Protein 1UEF (pdb70)

Sequence (224 aa):
MGSQFWVTSQKTEASERCGLQGSYILRVEAEKLTLLTLGAQSQILEPLLFWPYTLLRRYGRDKVMFSFEAGRRCPSGPGTFTFQTSQGNDIFQAVEAAIQQQKAQGSQFWVTSQKTEASERCGLQGSYILRVEAEKLTLLTLGAQSQILEPLLFWPYTLLRRYGRDKVMFSFEAGRRCPSGPGTFTFQTSQGNDIFQAVEAAIQQQKATWIENKLGMTWIENKL

Secondary structure (DSSP, 8-state):
---EEEEEEE--HHHHHTT--SEEEEEE-SSEEEEEEEETTTTEEEEEEEEEGGGEEEEEE-SSEEEEEE-TTSTT-SEEEEEE-TTHHHHHHHHHHHHHHHHT-/-EEEEEEEE--HHHHHTT--SEEEEEE-SSEEEEEEE-TTT-SEEEEEEEEGGGEEEEEEETTEEEEEE-TTSTT-SEEEEEE-S-HHHHHHHHHHHHHT---/-EEE-----/-EEE---

GO terms:
  GO:0043409 negative regulation of MAPK cascade (P, TAS)
  GO:0005515 protein binding (F, IPI)
  GO:0035556 intracellular signal transduction (P, IPI)
  GO:0038145 macrophage colony-stimulating factor signaling pathway (P, IPI)
  GO:0007169 cell surface receptor protein tyrosine kinase signaling pathway (P, IPI)
  GO:0007265 Ras protein signal transduction (P, IPI)

B-factor: mean 24.75, std 9.7, range [3.24, 71.04]

Foldseek 3Di:
DADKDWWFWDDDPLCVQLVGHTIWIWGADLFWIWTKAADDDVSHIDTRFIQGPVQWPDWDDDQFWIKTFGHQVTPSGTGMIIITDRVNVVVVCSNVVSVVVVVVD/DDKDKWAWDDDVLCVVLVDGGIWIWDQDLFWIWTWDADPPPRDTDTRFIAGPVQWPAWDDDQFWTKTFGDAVGPSGTTMTIIGDRCNVVSVVSNVVSVVVVPD/DDDDDPPVD/DDDDDPD

Solvent-accessible surface area: 11520 Å² total

InterPro domains:
  IPR001849 Pleckstrin homology domain [PF00169] (5-117)
  IPR001849 Pleckstrin homology domain [SM00233] (4-121)
  IPR002404 IRS-type PTB domain [PF02174] (160-252)
  IPR002404 IRS-type PTB domain [PS51064] (151-259)
  IPR002404 IRS-type PTB domain [SM00310] (152-254)
  IPR011993 PH-like domain superfamily [G3DSA:2.30.29.30] (4-119)
  IPR011993 PH-like domain superfamily [G3DSA:2.30.29.30] (149-257)
  IPR037751 Dok1/2/3, PTB domain [cd01203] (151-253)
  IPR050996 Docking Protein Family (DOK) [PTHR21258] (7-456)

Nearest PDB structures (foldseek):
  1uef-assembly3_B  TM=9.756E-01  e=6.299E-17  Mus musculus
  2v76-assembly4_D  TM=9.890E-01  e=8.169E-16  Homo sapiens
  2v76-assembly1_A  TM=1.003E+00  e=7.638E-15  Homo sapiens
  2dlw-assembly1_A  TM=8.880E-01  e=1.624E-09  Homo sapiens
  1j0w-assembly1_A  TM=8.629E-01  e=2.320E-07  Homo sapiens

Structure (mmCIF, N/CA/C/O backbone):
data_1UEF
#
_entry.id   1UEF
#
_cell.length_a   45.482
_cell.length_b   55.720
_cell.length_c   99.126
_cell.angle_alpha   90.00
_cell.angle_beta   90.00
_cell.angle_gamma   90.00
#
_symmetry.space_group_name_H-M   'P 21 21 21'
#
loop_
_entity.id
_entity.type
_entity.pdbx_description
1 polymer 'Docking protein 1'
2 polymer '13-mer peptide from Proto-oncogene tyrosine-protein kinase receptor ret'
3 water water
#
loop_
_atom_site.group_PDB
_atom_site.id
_atom_site.type_symbol
_atom_site.label_atom_id
_atom_site.label_alt_id
_atom_site.label_comp_id
_atom_site.label_asym_id
_atom_site.label_entity_id
_atom_site.label_seq_id
_atom_site.pdbx_PDB_ins_code
_atom_site.Cartn_x
_atom_site.Cartn_y
_atom_site.Cartn_z
_atom_site.occupancy
_atom_site.B_iso_or_equiv
_atom_site.auth_seq_id
_atom_site.auth_comp_id
_atom_site.auth_asym_id
_atom_site.auth_atom_id
_atom_site.pdbx_PDB_model_num
ATOM 1 N N . MET A 1 4 ? 16.689 11.331 17.367 1.00 51.45 4 MET A N 1
ATOM 2 C CA . MET A 1 4 ? 15.915 10.097 17.728 1.00 51.12 4 MET A CA 1
ATOM 3 C C . MET A 1 4 ? 16.735 8.860 17.343 1.00 50.68 4 MET A C 1
ATOM 4 O O . MET A 1 4 ? 17.528 8.323 18.144 1.00 51.75 4 MET A O 1
ATOM 9 N N . GLY A 1 5 ? 16.517 8.410 16.109 1.00 48.52 5 GLY A N 1
ATOM 10 C CA . GLY A 1 5 ? 17.226 7.253 15.596 1.00 46.29 5 GLY A CA 1
ATOM 11 C C . GLY A 1 5 ? 18.262 7.641 14.546 1.00 44.27 5 GLY A C 1
ATOM 12 O O . GLY A 1 5 ? 18.441 8.840 14.250 1.00 45.27 5 GLY A O 1
ATOM 13 N N . SER A 1 6 ? 18.935 6.633 13.991 1.00 39.89 6 SER A N 1
ATOM 14 C CA . SER A 1 6 ? 19.976 6.821 12.982 1.00 36.24 6 SER A CA 1
ATOM 15 C C . SER A 1 6 ? 19.551 7.747 11.834 1.00 32.98 6 SER A C 1
ATOM 16 O O . SER A 1 6 ? 18.403 7.748 11.393 1.00 34.65 6 SER A O 1
ATOM 19 N N . GLN A 1 7 ? 20.496 8.516 11.334 1.00 28.23 7 GLN A N 1
ATOM 20 C CA . GLN A 1 7 ? 20.223 9.448 10.261 1.00 25.90 7 GLN A CA 1
ATOM 21 C C . GLN A 1 7 ? 21.157 9.255 9.070 1.00 24.50 7 GLN A C 1
ATOM 22 O O . GLN A 1 7 ? 22.343 8.952 9.241 1.00 25.15 7 GLN A O 1
ATOM 28 N N . PHE A 1 8 ? 20.635 9.457 7.871 1.00 20.82 8 PHE A N 1
ATOM 29 C CA . PHE A 1 8 ? 21.446 9.294 6.683 1.00 18.63 8 PHE A CA 1
ATOM 30 C C . PHE A 1 8 ? 21.237 10.373 5.611 1.00 18.61 8 PHE A C 1
ATOM 31 O O . PHE A 1 8 ? 20.121 10.845 5.410 1.00 17.88 8 PHE A O 1
ATOM 39 N N . TRP A 1 9 ? 22.319 10.756 4.924 1.00 17.92 9 TRP A N 1
ATOM 40 C CA . TRP A 1 9 ? 22.244 11.756 3.867 1.00 16.35 9 TRP A CA 1
ATOM 41 C C . TRP A 1 9 ? 22.081 10.989 2.574 1.00 16.33 9 TRP A C 1
ATOM 42 O O . TRP A 1 9 ? 23.030 10.342 2.107 1.00 15.69 9 TRP A O 1
ATOM 53 N N . VAL A 1 10 ? 20.873 11.063 2.006 1.00 15.77 10 VAL A N 1
ATOM 54 C CA . VAL A 1 10 ? 20.523 10.316 0.800 1.00 14.99 10 VAL A CA 1
ATOM 55 C C . VAL A 1 10 ? 20.009 11.215 -0.298 1.00 16.18 10 VAL A C 1
ATOM 56 O O . VAL A 1 10 ? 19.628 12.330 -0.037 1.00 17.25 10 VAL A O 1
ATOM 60 N N . THR A 1 11 ? 19.976 10.716 -1.530 1.00 17.21 11 THR A N 1
ATOM 61 C CA . THR A 1 11 ? 19.514 11.496 -2.655 1.00 15.79 11 THR A CA 1
ATOM 62 C C . THR A 1 11 ? 18.338 10.788 -3.284 1.00 16.23 11 THR A C 1
ATOM 63 O O . THR A 1 11 ? 18.379 9.568 -3.451 1.00 15.19 11 THR A O 1
ATOM 67 N N . SER A 1 12 ? 17.301 11.544 -3.663 1.00 15.57 12 SER A N 1
ATOM 68 C CA . SER A 1 12 ? 16.118 10.936 -4.275 1.00 15.87 12 SER A CA 1
ATOM 69 C C . SER A 1 12 ? 16.317 10.502 -5.726 1.00 16.17 12 SER A C 1
ATOM 70 O O . SER A 1 12 ? 16.838 11.250 -6.549 1.00 17.27 12 SER A O 1
ATOM 73 N N . GLN A 1 13 ? 15.875 9.298 -6.034 1.00 15.42 13 GLN A N 1
ATOM 74 C CA . GLN A 1 13 ? 16.008 8.758 -7.359 1.00 16.44 13 GLN A CA 1
ATOM 75 C C . GLN A 1 13 ? 14.575 8.569 -7.836 1.00 18.39 13 GLN A C 1
ATOM 76 O O . GLN A 1 13 ? 13.793 7.840 -7.240 1.00 19.70 13 GLN A O 1
ATOM 82 N N . LYS A 1 14 ? 14.239 9.244 -8.924 1.00 18.98 14 LYS A N 1
ATOM 83 C CA . LYS A 1 14 ? 12.890 9.269 -9.442 1.00 18.63 14 LYS A CA 1
ATOM 84 C C . LYS A 1 14 ? 12.064 8.007 -9.631 1.00 18.14 14 LYS A C 1
ATOM 85 O O . LYS A 1 14 ? 12.488 7.047 -10.259 1.00 19.22 14 LYS A O 1
ATOM 91 N N . THR A 1 15 ? 10.867 8.044 -9.060 1.00 17.61 15 THR A N 1
ATOM 92 C CA . THR A 1 15 ? 9.868 6.994 -9.168 1.00 17.93 15 THR A CA 1
ATOM 93 C C . THR A 1 15 ? 8.564 7.767 -9.256 1.00 19.06 15 THR A C 1
ATOM 94 O O . THR A 1 15 ? 8.562 8.995 -9.112 1.00 20.55 15 THR A O 1
ATOM 98 N N . GLU A 1 16 ? 7.454 7.071 -9.475 1.00 18.52 16 GLU A N 1
ATOM 99 C CA . GLU A 1 16 ? 6.179 7.749 -9.569 1.00 17.56 16 GLU A CA 1
ATOM 100 C C . GLU A 1 16 ? 5.798 8.377 -8.226 1.00 17.96 16 GLU A C 1
ATOM 101 O O . GLU A 1 16 ? 5.308 9.498 -8.161 1.00 17.38 16 GLU A O 1
ATOM 107 N N . ALA A 1 17 ? 6.055 7.642 -7.153 1.00 17.51 17 ALA A N 1
ATOM 108 C CA . ALA A 1 17 ? 5.722 8.094 -5.825 1.00 16.84 17 ALA A CA 1
ATOM 109 C C . ALA A 1 17 ? 6.474 9.341 -5.451 1.00 17.00 17 ALA A C 1
ATOM 110 O O . ALA A 1 17 ? 5.866 10.280 -4.928 1.00 17.11 17 ALA A O 1
ATOM 112 N N . SER A 1 18 ? 7.782 9.370 -5.700 1.00 15.48 18 SER A N 1
ATOM 113 C CA . SER A 1 18 ? 8.549 10.569 -5.347 1.00 16.53 18 SER A CA 1
ATOM 114 C C . SER A 1 18 ? 8.169 11.787 -6.238 1.00 16.71 18 SER A C 1
ATOM 115 O O . SER A 1 18 ? 8.218 12.958 -5.796 1.00 14.62 18 SER A O 1
ATOM 118 N N . GLU A 1 19 ? 7.774 11.538 -7.481 1.00 17.25 19 GLU A N 1
ATOM 119 C CA . GLU A 1 19 ? 7.373 12.670 -8.286 1.00 21.03 19 GLU A CA 1
ATOM 120 C C . GLU A 1 19 ? 6.075 13.283 -7.711 1.00 21.19 19 GLU A C 1
ATOM 121 O O . GLU A 1 19 ? 5.959 14.502 -7.559 1.00 19.72 19 GLU A O 1
ATOM 127 N N . ARG A 1 20 ? 5.118 12.421 -7.373 1.00 19.27 20 ARG A N 1
ATOM 128 C CA . ARG A 1 20 ? 3.863 12.857 -6.800 1.00 17.90 20 ARG A CA 1
ATOM 129 C C . ARG A 1 20 ? 4.099 13.760 -5.560 1.00 19.31 20 ARG A C 1
ATOM 130 O O . ARG A 1 20 ? 3.440 14.797 -5.387 1.00 21.19 20 ARG A O 1
ATOM 138 N N . CYS A 1 21 ? 5.053 13.365 -4.715 1.00 18.08 21 CYS A N 1
ATOM 139 C CA . CYS A 1 21 ? 5.392 14.096 -3.503 1.00 16.79 21 CYS A CA 1
ATOM 140 C C . CYS A 1 21 ? 6.426 15.198 -3.734 1.00 18.08 21 CYS A C 1
ATOM 141 O O . CYS A 1 21 ? 6.884 15.830 -2.792 1.00 15.17 21 CYS A O 1
ATOM 144 N N . GLY A 1 22 ? 6.800 15.418 -4.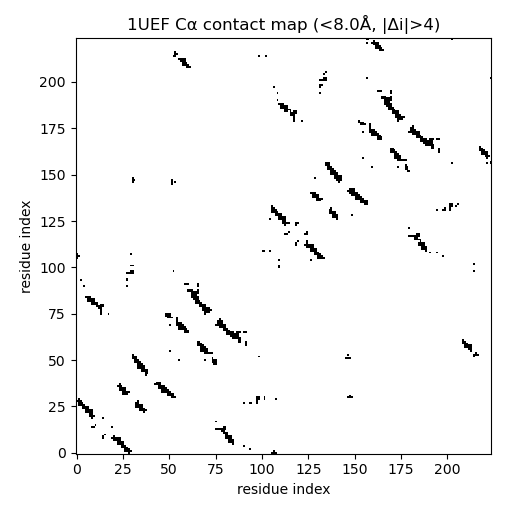993 1.00 19.60 22 GLY A N 1
ATOM 145 C CA . GLY A 1 22 ? 7.762 16.463 -5.297 1.00 20.80 22 GLY A CA 1
ATOM 146 C C . GLY A 1 22 ? 9.201 16.326 -4.802 1.00 22.46 22 GLY A C 1
ATOM 147 O O . GLY A 1 22 ? 9.884 17.352 -4.664 1.00 23.26 22 GLY A O 1
ATOM 148 N N . LEU A 1 23 ? 9.691 15.106 -4.576 1.00 21.49 23 LEU A N 1
ATOM 149 C CA . LEU A 1 23 ? 11.066 14.951 -4.106 1.00 23.39 23 LEU A CA 1
ATOM 150 C C . LEU A 1 23 ? 12.086 15.281 -5.195 1.00 24.48 23 LEU A C 1
ATOM 151 O O . LEU A 1 23 ? 11.936 14.857 -6.343 1.00 24.84 23 LEU A O 1
ATOM 156 N N . GLN A 1 24 ? 13.130 16.025 -4.854 1.00 25.30 24 GLN A N 1
ATOM 157 C CA . GLN A 1 24 ? 14.088 16.377 -5.891 1.00 28.04 24 GLN A CA 1
ATOM 158 C C . GLN A 1 24 ? 15.547 15.924 -5.652 1.00 27.43 24 GLN A C 1
ATOM 159 O O . GLN A 1 24 ? 16.029 14.978 -6.303 1.00 30.10 24 GLN A O 1
ATOM 165 N N . GLY A 1 25 ? 16.264 16.547 -4.732 1.00 24.02 25 GLY A N 1
ATOM 166 C CA . GLY A 1 25 ? 17.643 16.136 -4.545 1.00 21.91 25 GLY A CA 1
ATOM 167 C C . GLY A 1 25 ? 17.992 15.295 -3.335 1.00 22.84 25 GLY A C 1
ATOM 168 O O . GLY A 1 25 ? 17.511 14.176 -3.170 1.00 24.95 25 GLY A O 1
ATOM 169 N N . SER A 1 26 ? 18.842 15.844 -2.476 1.00 22.05 26 SER A N 1
ATOM 170 C CA . SER A 1 26 ? 19.302 15.158 -1.285 1.00 20.16 26 SER A CA 1
ATOM 171 C C . SER A 1 26 ? 18.450 15.511 -0.086 1.00 19.49 26 SER A C 1
ATOM 172 O O . SER A 1 26 ? 17.931 16.603 -0.013 1.00 19.71 26 SER A O 1
ATOM 175 N N . TYR A 1 27 ? 18.360 14.576 0.863 1.00 18.79 27 TYR A N 1
ATOM 176 C CA . TYR A 1 27 ? 17.526 14.694 2.053 1.00 17.38 27 TYR A CA 1
ATOM 177 C C . TYR A 1 27 ? 18.129 13.914 3.197 1.00 17.35 27 TYR A C 1
ATOM 178 O O . TYR A 1 27 ? 19.067 13.151 3.030 1.00 18.07 27 TYR A O 1
ATOM 187 N N . ILE A 1 28 ? 17.542 14.079 4.365 1.00 16.37 28 ILE A N 1
ATOM 188 C CA . ILE A 1 28 ? 17.971 13.289 5.484 1.00 17.34 28 ILE A CA 1
ATOM 189 C C . ILE A 1 28 ? 16.890 12.213 5.586 1.00 17.29 28 ILE A C 1
ATOM 190 O O . ILE A 1 28 ? 15.702 12.523 5.433 1.00 20.11 28 ILE A O 1
ATOM 195 N N . LEU A 1 29 ? 17.285 10.957 5.767 1.00 14.71 29 LEU A N 1
ATOM 196 C CA . LEU A 1 29 ? 16.308 9.886 5.961 1.00 13.88 29 LEU A CA 1
ATOM 197 C C . LEU A 1 29 ? 16.602 9.348 7.364 1.00 13.90 29 LEU A C 1
ATOM 198 O O . LEU A 1 29 ? 17.691 8.855 7.626 1.00 13.29 29 LEU A O 1
ATOM 203 N N . ARG A 1 30 ? 15.684 9.454 8.300 1.00 15.72 30 ARG A N 1
ATOM 204 C CA . ARG A 1 30 ? 16.080 8.893 9.584 1.00 19.97 30 ARG A CA 1
ATOM 205 C C . ARG A 1 30 ? 15.184 7.753 10.035 1.00 20.76 30 ARG A C 1
ATOM 206 O O . ARG A 1 30 ? 13.963 7.799 9.822 1.00 22.95 30 ARG A O 1
ATOM 214 N N . VAL A 1 31 ? 15.791 6.721 10.629 1.00 19.74 31 VAL A N 1
ATOM 215 C CA . VAL A 1 31 ? 15.011 5.579 11.093 1.00 18.80 31 VAL A CA 1
ATOM 216 C C . VAL A 1 31 ? 14.787 5.783 12.568 1.00 17.92 31 VAL A C 1
ATOM 217 O O . VAL A 1 31 ? 15.725 6.029 13.291 1.00 18.87 31 VAL A O 1
ATOM 221 N N . GLU A 1 32 ? 13.516 5.733 12.977 1.00 18.01 32 GLU A N 1
ATOM 222 C CA . GLU A 1 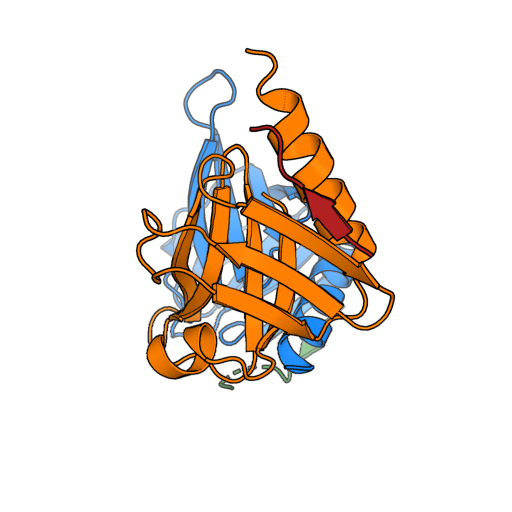32 ? 13.056 5.941 14.355 1.00 14.69 32 GLU A CA 1
ATOM 223 C C . GLU A 1 32 ? 12.389 4.691 14.903 1.00 15.51 32 GLU A C 1
ATOM 224 O O . GLU A 1 32 ? 12.369 3.637 14.262 1.00 14.40 32 GLU A O 1
ATOM 230 N N . ALA A 1 33 ? 11.821 4.812 16.093 1.00 16.66 33 ALA A N 1
ATOM 231 C CA . ALA A 1 33 ? 11.196 3.652 16.722 1.00 18.92 33 ALA A CA 1
ATOM 232 C C . ALA A 1 33 ? 9.995 3.091 15.973 1.00 18.67 33 ALA A C 1
ATOM 233 O O . ALA A 1 33 ? 9.875 1.867 15.879 1.00 21.26 33 ALA A O 1
ATOM 235 N N . GLU A 1 34 ? 9.119 3.946 15.451 1.00 18.52 34 GLU A N 1
ATOM 236 C CA . GLU A 1 34 ? 7.933 3.458 14.711 1.00 18.27 34 GLU A CA 1
ATOM 237 C C . GLU A 1 34 ? 7.802 3.916 13.270 1.00 17.70 34 GLU A C 1
ATOM 238 O O . GLU A 1 34 ? 6.796 3.613 12.644 1.00 17.86 34 GLU A O 1
ATOM 244 N N . LYS A 1 35 ? 8.788 4.619 12.723 1.00 15.85 35 LYS A N 1
ATOM 245 C CA . LYS A 1 35 ? 8.616 5.085 11.352 1.00 15.57 35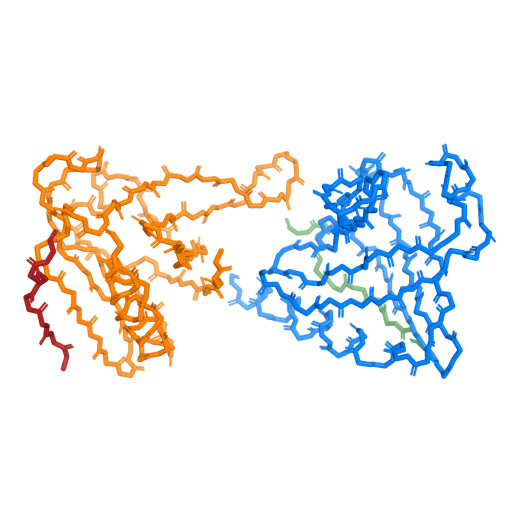 LYS A CA 1
ATOM 246 C C . LYS A 1 35 ? 9.897 5.508 10.687 1.00 15.05 35 LYS A C 1
ATOM 247 O O . LYS A 1 35 ? 10.937 5.518 11.317 1.00 15.79 35 LYS A O 1
ATOM 253 N N . LEU A 1 36 ? 9.808 5.843 9.401 1.00 15.18 36 LEU A N 1
ATOM 254 C CA . LEU A 1 36 ? 10.937 6.398 8.660 1.00 14.39 36 LEU A CA 1
ATOM 255 C C . LEU A 1 36 ? 10.473 7.824 8.458 1.00 14.20 36 LEU A C 1
ATOM 256 O O . LEU A 1 36 ? 9.281 8.052 8.245 1.00 15.04 36 LEU A O 1
ATOM 261 N N . THR 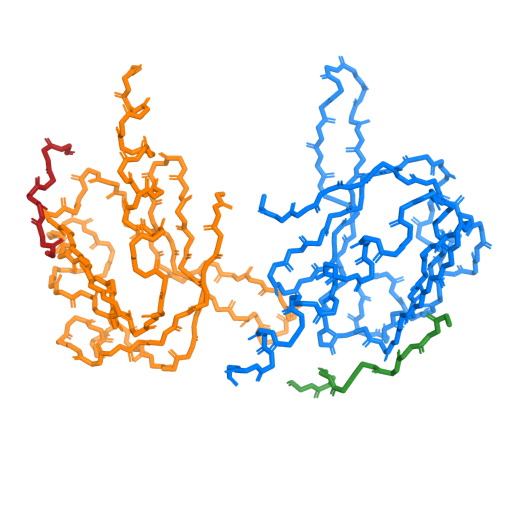A 1 37 ? 11.382 8.786 8.550 1.00 14.02 37 THR A N 1
ATOM 262 C CA . THR A 1 37 ? 11.008 10.180 8.332 1.00 15.63 37 THR A CA 1
ATOM 263 C C . THR A 1 37 ? 11.953 10.846 7.312 1.00 17.04 37 THR A C 1
ATOM 264 O O . THR A 1 37 ? 13.170 10.610 7.319 1.00 18.29 37 THR A O 1
ATOM 268 N N . LEU A 1 38 ? 11.401 11.664 6.428 1.00 17.08 38 LEU A N 1
ATOM 269 C CA . LEU A 1 38 ? 12.234 12.350 5.438 1.00 17.96 38 LEU A CA 1
ATOM 270 C C . LEU A 1 38 ? 12.341 13.801 5.879 1.00 19.42 38 LEU A C 1
ATOM 271 O O . LEU A 1 38 ? 11.326 14.463 6.100 1.00 20.56 38 LEU A O 1
ATOM 276 N N . LEU A 1 39 ? 13.566 14.292 6.024 1.00 18.31 39 LEU A N 1
ATOM 277 C CA . LEU A 1 39 ? 13.757 15.666 6.445 1.00 17.73 39 LEU A CA 1
ATOM 278 C C . LEU A 1 39 ? 14.596 16.387 5.423 1.00 17.74 39 LEU A C 1
ATOM 279 O O . LEU A 1 39 ? 15.421 15.785 4.732 1.00 17.81 39 LEU A O 1
ATOM 284 N N . THR A 1 40 ? 14.365 17.681 5.336 1.00 18.17 40 THR A N 1
ATOM 285 C CA . THR A 1 40 ? 15.101 18.516 4.438 1.00 20.88 40 THR A CA 1
ATOM 286 C C . THR A 1 40 ? 15.715 19.662 5.255 1.00 23.33 40 THR A C 1
ATOM 287 O O . THR A 1 40 ? 15.430 19.837 6.454 1.00 23.14 40 THR A O 1
ATOM 291 N N . LEU A 1 41 ? 16.584 20.424 4.609 1.00 26.33 41 LEU A N 1
ATOM 292 C CA . LEU A 1 41 ? 17.277 21.522 5.253 1.00 28.94 41 LEU A CA 1
ATOM 293 C C . LEU A 1 41 ? 16.870 22.897 4.724 1.00 33.23 41 LEU A C 1
ATOM 294 O O . LEU A 1 41 ? 17.056 23.218 3.527 1.00 33.31 41 LEU A O 1
ATOM 299 N N . GLY A 1 42 ? 16.324 23.703 5.638 1.00 37.71 42 GLY A N 1
ATOM 300 C CA . GLY A 1 42 ? 15.875 25.057 5.338 1.00 41.60 42 GLY A CA 1
ATOM 301 C C . GLY A 1 42 ? 17.042 25.906 4.898 1.00 45.90 42 GLY A C 1
ATOM 302 O O . GLY A 1 42 ? 18.198 25.570 5.211 1.00 45.65 42 GLY A O 1
ATOM 303 N N . ALA A 1 43 ? 16.741 26.990 4.170 1.00 49.70 43 ALA A N 1
ATOM 304 C CA . ALA A 1 43 ? 17.766 27.901 3.657 1.00 52.82 43 ALA A CA 1
ATOM 305 C C . ALA A 1 43 ? 19.134 27.446 4.142 1.00 55.13 43 ALA A C 1
ATOM 306 O O . ALA A 1 43 ? 19.618 26.355 3.781 1.00 56.82 43 ALA A O 1
ATOM 308 N N . GLN A 1 44 ? 19.743 28.236 5.009 1.00 56.69 44 GLN A N 1
ATOM 309 C CA . GLN A 1 44 ? 21.040 27.842 5.465 1.00 57.85 44 GLN A CA 1
ATOM 310 C C . GLN A 1 44 ? 21.549 28.344 6.821 1.00 57.61 44 GLN A C 1
ATOM 311 O O . GLN A 1 44 ? 21.811 29.524 7.081 1.00 58.15 44 GLN A O 1
ATOM 317 N N . SER A 1 45 ? 21.621 27.350 7.682 1.00 56.60 45 SER A N 1
ATOM 318 C CA . SER A 1 45 ? 22.119 27.361 9.045 1.00 55.80 45 SER A CA 1
ATOM 319 C C . SER A 1 45 ? 22.198 25.855 8.978 1.00 55.82 45 SER A C 1
ATOM 320 O O . SER A 1 45 ? 22.665 25.166 9.919 1.00 57.60 45 SER A O 1
ATOM 323 N N . GLN A 1 46 ? 21.720 25.378 7.815 1.00 52.95 46 GLN A N 1
ATOM 324 C CA . GLN A 1 46 ? 21.631 23.979 7.494 1.00 49.97 46 GLN A CA 1
ATOM 325 C C . GLN A 1 46 ? 20.676 23.493 8.598 1.00 49.40 46 GLN A C 1
ATOM 326 O O . GLN A 1 46 ? 20.940 22.533 9.344 1.00 49.72 46 GLN A O 1
ATOM 332 N N . ILE A 1 47 ? 19.563 24.239 8.668 1.00 48.48 47 ILE A N 1
ATOM 333 C CA . ILE A 1 47 ? 18.416 24.093 9.594 1.00 46.72 47 ILE A CA 1
ATOM 334 C C . ILE A 1 47 ? 17.410 23.055 9.066 1.00 45.96 47 ILE A C 1
ATOM 335 O O . ILE A 1 47 ? 17.159 23.025 7.871 1.00 44.20 47 ILE A O 1
ATOM 340 N N . LEU A 1 48 ? 16.808 22.245 9.942 1.00 45.70 48 LEU A N 1
ATOM 341 C CA . LEU A 1 48 ? 15.874 21.205 9.480 1.00 46.77 48 LEU A CA 1
ATOM 342 C C . LEU A 1 48 ? 14.432 21.134 10.049 1.00 45.45 48 LEU A C 1
ATOM 343 O O . LEU A 1 48 ? 14.156 21.774 11.064 1.00 46.17 48 LEU A O 1
ATOM 348 N N . GLU A 1 49 ? 13.557 20.351 9.368 1.00 43.23 49 GLU A N 1
ATOM 349 C CA . GLU A 1 49 ? 12.135 20.033 9.719 1.00 41.27 49 GLU A CA 1
ATOM 350 C C . GLU A 1 49 ? 11.621 18.832 8.874 1.00 39.95 49 GLU A C 1
ATOM 351 O O . GLU A 1 49 ? 12.145 18.565 7.772 1.00 39.00 49 GLU A O 1
ATOM 357 N N . PRO A 1 50 ? 10.582 18.104 9.377 1.00 37.82 50 PRO A N 1
ATOM 358 C CA . PRO A 1 50 ? 9.939 16.928 8.768 1.00 35.72 50 PRO A CA 1
ATOM 359 C C . PRO A 1 50 ? 9.055 17.138 7.530 1.00 34.31 50 PRO A C 1
ATOM 360 O O . PRO A 1 50 ? 8.148 17.968 7.512 1.00 34.37 50 PRO A O 1
ATOM 364 N N . LEU A 1 51 ? 9.324 16.334 6.510 1.00 30.97 51 LEU A N 1
ATOM 365 C CA . LEU A 1 51 ? 8.609 16.391 5.258 1.00 28.35 51 LEU A CA 1
ATOM 366 C C . LEU A 1 51 ? 7.579 15.260 5.094 1.00 27.19 51 LEU A C 1
ATOM 367 O O . LEU A 1 51 ? 6.413 15.526 4.792 1.00 26.56 51 LEU A O 1
ATOM 372 N N . LEU A 1 52 ? 8.017 14.013 5.312 1.00 24.23 52 LEU A N 1
ATOM 373 C CA . LEU A 1 52 ? 7.178 12.833 5.129 1.00 22.43 52 LEU A CA 1
ATOM 374 C C . LEU A 1 52 ? 7.405 11.798 6.217 1.00 23.49 52 LEU A C 1
ATOM 375 O O . LEU A 1 52 ? 8.520 11.668 6.728 1.00 25.62 52 LEU A O 1
ATOM 380 N N . PHE A 1 53 ? 6.354 11.042 6.540 1.00 21.71 53 PHE A N 1
ATOM 381 C CA . PHE A 1 53 ? 6.416 10.007 7.568 1.00 20.27 53 PHE A CA 1
ATOM 382 C C . PHE A 1 53 ? 5.988 8.687 6.990 1.00 19.14 53 PHE A C 1
ATOM 383 O O . PHE A 1 53 ? 4.926 8.576 6.379 1.00 20.07 53 PHE A O 1
ATOM 391 N N . TRP A 1 54 ? 6.786 7.671 7.204 1.00 16.55 54 TRP A N 1
ATOM 392 C CA . TRP A 1 54 ? 6.367 6.380 6.744 1.00 16.09 54 TRP A CA 1
ATOM 393 C C . TRP A 1 54 ? 6.291 5.466 7.952 1.00 16.45 54 TRP A C 1
ATOM 394 O O . TRP A 1 54 ? 7.275 4.841 8.307 1.00 15.57 54 TRP A O 1
ATOM 405 N N . PRO A 1 55 ? 5.131 5.424 8.633 1.00 16.27 55 PRO A N 1
ATOM 406 C CA . PRO A 1 55 ? 4.977 4.549 9.802 1.00 16.96 55 PRO A CA 1
ATOM 407 C C . PRO A 1 55 ? 5.343 3.127 9.349 1.00 18.16 55 PRO A C 1
ATOM 408 O O . PRO A 1 55 ? 5.006 2.740 8.231 1.00 21.03 55 PRO A O 1
ATOM 412 N N . TYR A 1 56 ? 6.028 2.348 10.191 1.00 18.13 56 TYR A N 1
ATOM 413 C CA . TYR A 1 56 ? 6.425 0.975 9.815 1.00 16.50 56 TYR A CA 1
ATOM 414 C C . TYR A 1 56 ? 5.277 0.028 9.530 1.00 16.66 56 TYR A C 1
ATOM 415 O O . TYR A 1 56 ? 5.408 -0.841 8.666 1.00 18.47 56 TYR A O 1
ATOM 424 N N . THR A 1 57 ? 4.168 0.164 10.253 1.00 15.85 57 THR A N 1
ATOM 425 C CA . THR A 1 57 ? 3.018 -0.699 10.010 1.00 16.22 57 THR A CA 1
ATOM 426 C C . THR A 1 57 ? 2.380 -0.357 8.669 1.00 16.58 57 THR A C 1
ATOM 427 O O . THR A 1 57 ? 1.394 -0.964 8.281 1.00 16.10 57 THR A O 1
ATOM 431 N N . LEU A 1 58 ? 2.946 0.623 7.970 1.00 16.59 58 LEU A N 1
ATOM 432 C CA . LEU A 1 58 ? 2.417 1.035 6.679 1.00 17.56 58 LEU A CA 1
ATOM 433 C C . LEU A 1 58 ? 3.421 0.848 5.536 1.00 17.74 58 LEU A C 1
ATOM 434 O O . LEU A 1 58 ? 3.185 1.314 4.419 1.00 15.81 58 LEU A O 1
ATOM 439 N N . LEU A 1 59 ? 4.540 0.174 5.843 1.00 17.47 59 LEU A N 1
ATOM 440 C CA . LEU A 1 59 ? 5.583 -0.134 4.863 1.00 16.74 59 LEU A CA 1
ATOM 441 C C . LEU A 1 59 ? 5.388 -1.566 4.420 1.00 16.56 59 LEU A C 1
ATOM 442 O O . LEU A 1 59 ? 5.477 -2.492 5.223 1.00 17.44 59 LEU A O 1
ATOM 447 N N . ARG A 1 60 ? 5.130 -1.753 3.139 1.00 15.61 60 ARG A N 1
ATOM 448 C CA . ARG A 1 60 ? 4.946 -3.078 2.603 1.00 16.25 60 ARG A CA 1
ATOM 449 C C . ARG A 1 60 ? 6.212 -3.906 2.629 1.00 16.44 60 ARG A C 1
ATOM 450 O O . ARG A 1 60 ? 6.204 -5.026 3.079 1.00 17.77 60 ARG A O 1
ATOM 458 N N . ARG A 1 61 ? 7.306 -3.344 2.143 1.00 18.11 61 ARG A N 1
ATOM 459 C CA . ARG A 1 61 ? 8.558 -4.082 2.026 1.00 18.17 61 ARG A CA 1
ATOM 460 C C . ARG A 1 61 ? 9.666 -3.087 1.750 1.00 18.92 61 ARG A C 1
ATOM 461 O O . ARG A 1 61 ? 9.396 -1.945 1.377 1.00 17.21 61 ARG A O 1
ATOM 469 N N . TYR A 1 62 ? 10.908 -3.537 1.917 1.00 18.60 62 TYR A N 1
ATOM 470 C CA . TYR A 1 62 ? 12.052 -2.674 1.700 1.00 18.59 62 TYR A CA 1
ATOM 471 C C . TYR A 1 62 ? 13.278 -3.503 1.359 1.00 18.57 62 TYR A C 1
ATOM 472 O O . TYR A 1 62 ? 13.371 -4.648 1.748 1.00 18.73 62 TYR A O 1
ATOM 481 N N . GLY A 1 63 ? 14.202 -2.926 0.602 1.00 18.82 63 GLY A N 1
ATOM 482 C CA . GLY A 1 63 ? 15.408 -3.639 0.222 1.00 18.58 63 GLY A CA 1
ATOM 483 C C . GLY A 1 63 ? 16.569 -2.684 0.042 1.00 19.22 63 GLY A C 1
ATOM 484 O O . GLY A 1 63 ? 16.385 -1.472 0.196 1.00 20.18 63 GLY A O 1
ATOM 485 N N . ARG A 1 64 ? 17.760 -3.206 -0.260 1.00 18.87 64 ARG A N 1
ATOM 486 C CA . ARG A 1 64 ? 18.942 -2.354 -0.471 1.00 18.86 64 ARG A CA 1
ATOM 487 C C . ARG A 1 64 ? 20.093 -3.067 -1.166 1.00 18.93 64 ARG A C 1
ATOM 488 O O . ARG A 1 64 ? 20.058 -4.273 -1.375 1.00 18.98 64 ARG A O 1
ATOM 496 N N . ASP A 1 65 ? 21.102 -2.287 -1.532 1.00 18.44 65 ASP A N 1
ATOM 497 C CA . ASP A 1 65 ? 22.299 -2.790 -2.142 1.00 18.23 65 ASP A CA 1
ATOM 498 C C . ASP A 1 65 ? 23.331 -1.707 -1.955 1.00 18.94 65 ASP A C 1
ATOM 499 O O . ASP A 1 65 ? 23.063 -0.717 -1.269 1.00 19.95 65 ASP A O 1
ATOM 504 N N . LYS A 1 66 ? 24.507 -1.880 -2.554 1.00 19.68 66 LYS A N 1
ATOM 505 C CA . LYS A 1 66 ? 25.585 -0.915 -2.407 1.00 20.92 66 LYS A CA 1
ATOM 506 C C . LYS A 1 66 ? 25.321 0.386 -3.097 1.00 20.99 66 LYS A C 1
ATOM 507 O O . LYS A 1 66 ? 26.090 1.329 -2.970 1.00 22.83 66 LYS A O 1
ATOM 513 N N . VAL A 1 67 ? 24.206 0.465 -3.801 1.00 19.35 67 VAL A N 1
ATOM 514 C CA . VAL A 1 67 ? 23.869 1.674 -4.529 1.00 18.05 67 VAL A CA 1
ATOM 515 C C . VAL A 1 67 ? 22.703 2.465 -3.923 1.00 16.93 67 VAL A C 1
ATOM 516 O O . VAL A 1 67 ? 22.649 3.698 -3.986 1.00 14.27 67 VAL A O 1
ATOM 520 N N . MET A 1 68 ? 21.771 1.744 -3.317 1.00 17.62 68 MET A N 1
ATOM 521 C CA . MET A 1 68 ? 20.604 2.398 -2.745 1.00 18.57 68 MET A CA 1
ATOM 522 C C . MET A 1 68 ? 19.858 1.617 -1.658 1.00 17.22 68 MET A C 1
ATOM 523 O O . MET A 1 68 ? 20.225 0.497 -1.268 1.00 17.70 68 MET A O 1
ATOM 528 N N . PHE A 1 69 ? 18.806 2.264 -1.177 1.00 15.38 69 PHE A N 1
ATOM 529 C CA . PHE A 1 69 ? 17.900 1.718 -0.207 1.00 13.18 69 PHE A CA 1
ATOM 530 C C . PHE A 1 69 ? 16.523 2.060 -0.764 1.00 12.63 69 PHE A C 1
ATOM 531 O O . PHE A 1 69 ? 16.296 3.148 -1.259 1.00 12.59 69 PHE A O 1
ATOM 539 N N . SER A 1 70 ? 15.587 1.142 -0.699 1.00 13.32 70 SER A N 1
ATOM 540 C CA . SER A 1 70 ? 14.271 1.433 -1.250 1.00 14.46 70 SER A CA 1
ATOM 541 C C . SER A 1 70 ? 13.235 0.882 -0.354 1.00 13.85 70 SER A C 1
ATOM 542 O O . SER A 1 70 ? 13.534 0.074 0.501 1.00 16.72 70 SER A O 1
ATOM 545 N N . PHE A 1 71 ? 12.009 1.304 -0.585 1.00 13.06 71 PHE A N 1
ATOM 546 C CA . PHE A 1 71 ? 10.894 0.815 0.164 1.00 13.03 71 PHE A CA 1
ATOM 547 C C . PHE A 1 71 ? 9.601 1.107 -0.581 1.00 14.48 71 PHE A C 1
ATOM 548 O O . PHE A 1 71 ? 9.537 1.944 -1.478 1.00 14.28 71 PHE A O 1
ATOM 556 N N . GLU A 1 72 ? 8.567 0.356 -0.250 1.00 16.55 72 GLU A N 1
ATOM 557 C CA . GLU A 1 72 ? 7.278 0.531 -0.896 1.00 16.18 72 GLU A CA 1
ATOM 558 C C . GLU A 1 72 ? 6.304 0.890 0.216 1.00 14.90 72 GLU A C 1
ATOM 559 O O . GLU A 1 72 ? 6.126 0.133 1.155 1.00 14.80 72 GLU A O 1
ATOM 565 N N . ALA A 1 73 ? 5.723 2.069 0.106 1.00 14.66 73 ALA A N 1
ATOM 566 C CA . ALA A 1 73 ? 4.757 2.565 1.067 1.00 14.78 73 ALA A CA 1
ATOM 567 C C . ALA A 1 73 ? 3.371 1.983 0.779 1.00 15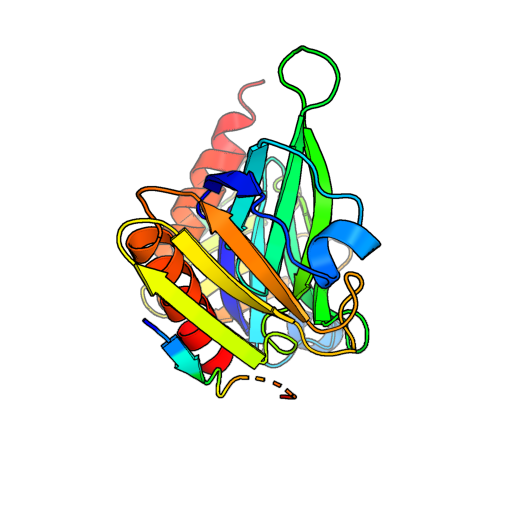.67 73 ALA A C 1
ATOM 568 O O . ALA A 1 73 ? 3.001 1.700 -0.394 1.00 15.38 73 ALA A O 1
ATOM 570 N N . GLY A 1 74 ? 2.618 1.798 1.857 1.00 14.74 74 GLY A N 1
ATOM 571 C CA . GLY A 1 74 ? 1.269 1.305 1.739 1.00 17.34 74 GLY A CA 1
ATOM 572 C C . GLY A 1 74 ? 0.430 2.510 1.362 1.00 20.74 74 GLY A C 1
ATOM 573 O O . GLY A 1 74 ? 0.923 3.646 1.385 1.00 20.71 74 GLY A O 1
ATOM 574 N N . ARG A 1 75 ? -0.838 2.293 1.040 1.00 23.84 75 ARG A N 1
ATOM 575 C CA . ARG A 1 75 ? -1.653 3.408 0.614 1.00 28.94 75 ARG A CA 1
ATOM 576 C C . ARG A 1 75 ? -2.184 4.322 1.718 1.00 30.62 75 ARG A C 1
ATOM 577 O O . ARG A 1 75 ? -2.780 5.366 1.428 1.00 31.81 75 ARG A O 1
ATOM 585 N N . ARG A 1 76 ? -1.926 3.963 2.971 1.00 31.24 76 ARG A N 1
ATOM 586 C CA . ARG A 1 76 ? -2.370 4.781 4.100 1.00 31.78 76 ARG A CA 1
ATOM 587 C C . ARG A 1 76 ? -1.304 5.854 4.454 1.00 30.27 76 ARG A C 1
ATOM 588 O O . ARG A 1 76 ? -1.510 6.720 5.296 1.00 30.50 76 ARG A O 1
ATOM 596 N N . CYS A 1 77 ? -0.164 5.789 3.799 1.00 27.99 77 CYS A N 1
ATOM 597 C CA . CYS A 1 77 ? 0.894 6.740 4.039 1.00 26.01 77 CYS A CA 1
ATOM 598 C C . CYS A 1 77 ? 0.570 8.124 3.496 1.00 24.77 77 CYS A C 1
ATOM 599 O O . CYS A 1 77 ? -0.156 8.268 2.504 1.00 25.65 77 CYS A O 1
ATOM 602 N N . PRO A 1 78 ? 1.104 9.173 4.144 1.00 23.45 78 PRO A N 1
ATOM 603 C CA . PRO A 1 78 ? 0.871 10.550 3.693 1.00 20.99 78 PRO A CA 1
ATOM 604 C C . PRO A 1 78 ? 1.443 10.683 2.278 1.00 20.12 78 PRO A C 1
ATOM 605 O O . PRO A 1 78 ? 0.991 11.496 1.460 1.00 18.74 78 PRO A O 1
ATOM 609 N N . SER A 1 79 ? 2.465 9.867 2.014 1.00 18.72 79 SER A N 1
ATOM 610 C CA . SER A 1 79 ? 3.168 9.849 0.728 1.00 15.32 79 SER A CA 1
ATOM 611 C C . SER A 1 79 ? 2.303 9.269 -0.359 1.00 13.44 79 SER A C 1
ATOM 612 O O . SER A 1 79 ? 2.400 9.666 -1.509 1.00 13.61 79 SER A O 1
ATOM 615 N N . GLY A 1 80 ? 1.417 8.368 0.022 1.00 11.65 80 GLY A N 1
ATOM 616 C CA . GLY A 1 80 ? 0.617 7.692 -0.968 1.00 11.31 80 GLY A CA 1
ATOM 617 C C . GLY A 1 80 ? 1.426 6.424 -1.206 1.00 11.70 80 GLY A C 1
ATOM 618 O O . GLY A 1 80 ? 2.618 6.388 -0.867 1.00 8.62 80 GLY A O 1
ATOM 619 N N . PRO A 1 81 ? 0.815 5.375 -1.794 1.00 13.90 81 PRO A N 1
ATOM 620 C CA . PRO A 1 81 ? 1.467 4.098 -2.068 1.00 12.41 81 PRO A CA 1
ATOM 621 C C . PRO A 1 81 ? 2.510 4.143 -3.185 1.00 12.82 81 PRO A C 1
ATOM 622 O O . PRO A 1 81 ? 2.455 4.980 -4.084 1.00 11.26 81 PRO A O 1
ATOM 626 N N . GLY A 1 82 ? 3.481 3.244 -3.125 1.00 12.66 82 GLY A N 1
ATOM 627 C CA . GLY A 1 82 ? 4.456 3.255 -4.180 1.00 15.20 82 GLY A CA 1
ATOM 628 C C . GLY A 1 82 ? 5.862 3.095 -3.666 1.00 18.05 82 GLY A C 1
ATOM 629 O O . GLY A 1 82 ? 6.079 2.924 -2.460 1.00 19.87 82 GLY A O 1
ATOM 630 N N . THR A 1 83 ? 6.822 3.137 -4.588 1.00 17.67 83 THR A N 1
ATOM 631 C CA . THR A 1 83 ? 8.207 2.975 -4.225 1.00 17.97 83 THR A CA 1
ATOM 632 C C . THR A 1 83 ? 9.012 4.283 -4.131 1.00 18.12 83 THR A C 1
ATOM 633 O O . THR A 1 83 ? 8.792 5.218 -4.882 1.00 19.21 83 THR A O 1
ATOM 637 N N . PHE A 1 84 ? 9.904 4.328 -3.150 1.00 17.04 84 PHE A N 1
ATOM 638 C CA . PHE A 1 84 ? 10.802 5.439 -2.924 1.00 17.45 84 PHE A CA 1
ATOM 639 C C . PHE A 1 84 ? 12.186 4.794 -2.926 1.00 18.28 84 PHE A C 1
ATOM 640 O O . PHE A 1 84 ? 12.455 3.825 -2.198 1.00 20.47 84 PHE A O 1
ATOM 648 N N . THR A 1 85 ? 13.042 5.311 -3.791 1.00 17.21 85 THR A N 1
ATOM 649 C CA . THR A 1 85 ? 14.400 4.840 -3.935 1.00 15.73 85 THR A CA 1
ATOM 650 C C . THR A 1 85 ? 15.322 6.003 -3.615 1.00 15.66 85 THR A C 1
ATOM 651 O O . THR A 1 85 ? 15.093 7.121 -4.064 1.00 15.63 85 THR A O 1
ATOM 655 N N . PHE A 1 86 ? 16.364 5.752 -2.835 1.00 15.34 86 PHE A N 1
ATOM 656 C CA . PHE A 1 86 ? 17.315 6.807 -2.491 1.00 13.54 86 PHE A CA 1
ATOM 657 C C . PHE A 1 86 ? 18.712 6.303 -2.751 1.00 14.39 86 PHE A C 1
ATOM 658 O O . PHE A 1 86 ? 19.117 5.315 -2.160 1.00 14.05 86 PHE A O 1
ATOM 666 N N . GLN A 1 87 ? 19.455 6.958 -3.642 1.00 16.84 87 GLN A N 1
ATOM 667 C CA . GLN A 1 87 ? 20.822 6.484 -3.910 1.00 18.70 87 GLN A CA 1
ATOM 668 C C . GLN A 1 87 ? 21.634 6.737 -2.640 1.00 16.13 87 GLN A C 1
ATOM 669 O O . GLN A 1 87 ? 21.520 7.777 -2.025 1.00 14.07 87 GLN A O 1
ATOM 675 N N . THR A 1 88 ? 22.423 5.758 -2.230 1.00 15.71 88 THR A N 1
ATOM 676 C CA . THR A 1 88 ? 23.227 5.916 -1.024 1.00 15.11 88 THR A CA 1
ATOM 677 C C . THR A 1 88 ? 24.230 4.774 -0.929 1.00 15.96 88 THR A C 1
ATOM 678 O O . THR A 1 88 ? 23.936 3.655 -1.361 1.00 16.01 88 THR A O 1
ATOM 682 N N . SER A 1 89 ? 25.403 5.027 -0.361 1.00 16.06 89 SER A N 1
ATOM 683 C CA . SER A 1 89 ? 26.351 3.915 -0.223 1.00 18.23 89 SER A CA 1
ATOM 684 C C . SER A 1 89 ? 26.191 3.236 1.163 1.00 17.58 89 SER A C 1
ATOM 685 O O . SER A 1 89 ? 27.010 2.419 1.560 1.00 17.16 89 SER A O 1
ATOM 688 N N . GLN A 1 90 ? 25.128 3.572 1.889 1.00 16.72 90 GLN A N 1
ATOM 689 C CA . GLN A 1 90 ? 24.916 2.911 3.179 1.00 17.21 90 GLN A CA 1
ATOM 690 C C . GLN A 1 90 ? 23.572 2.222 3.210 1.00 17.02 90 GLN A C 1
ATOM 691 O O . GLN A 1 90 ? 22.995 2.083 4.265 1.00 17.84 90 GLN A O 1
ATOM 697 N N . GLY A 1 91 ? 23.078 1.806 2.054 1.00 17.60 91 GLY A N 1
ATOM 698 C CA . GLY A 1 91 ? 21.799 1.126 1.999 1.00 19.06 91 GLY A CA 1
ATOM 699 C C . GLY A 1 91 ? 21.680 0.025 3.042 1.00 19.62 91 GLY A C 1
ATOM 700 O O . GLY A 1 91 ? 20.659 -0.084 3.715 1.00 19.38 91 GLY A O 1
ATOM 701 N N . ASN A 1 92 ? 22.721 -0.780 3.187 1.00 20.79 92 ASN A N 1
ATOM 702 C CA . ASN A 1 92 ? 22.725 -1.868 4.160 1.00 24.22 92 ASN A CA 1
ATOM 703 C C . ASN A 1 92 ? 22.567 -1.436 5.609 1.00 25.25 92 ASN A C 1
ATOM 704 O O . ASN A 1 92 ? 21.823 -2.078 6.360 1.00 25.15 92 ASN A O 1
ATOM 709 N N . ASP A 1 93 ? 23.266 -0.364 6.002 1.00 25.14 93 ASP A N 1
ATOM 710 C CA . ASP A 1 93 ? 23.178 0.128 7.368 1.00 25.22 93 ASP A CA 1
ATOM 711 C C . ASP A 1 93 ? 21.749 0.579 7.608 1.00 24.22 93 ASP A C 1
ATOM 712 O O . ASP A 1 93 ? 21.172 0.303 8.670 1.00 24.06 93 ASP A O 1
ATOM 717 N N . ILE A 1 94 ? 21.174 1.244 6.604 1.00 22.62 94 ILE A N 1
ATOM 718 C CA . ILE A 1 94 ? 19.798 1.730 6.665 1.00 20.83 94 ILE A CA 1
ATOM 719 C C . ILE A 1 94 ? 18.860 0.539 6.841 1.00 21.31 94 ILE A C 1
ATOM 720 O O . ILE A 1 94 ? 17.920 0.591 7.628 1.00 20.60 94 ILE A O 1
ATOM 725 N N . PHE A 1 95 ? 19.153 -0.539 6.118 1.00 21.55 95 PHE A N 1
ATOM 726 C CA . PHE A 1 95 ? 18.364 -1.773 6.162 1.00 22.21 95 PHE A CA 1
ATOM 727 C C . PHE A 1 95 ? 18.473 -2.480 7.519 1.00 22.43 95 PHE A C 1
ATOM 728 O O . PHE A 1 95 ? 17.492 -3.030 7.997 1.00 24.03 95 PHE A O 1
ATOM 736 N N . GLN A 1 96 ? 19.664 -2.506 8.110 1.00 22.01 96 GLN A N 1
ATOM 737 C CA . GLN A 1 96 ? 19.821 -3.134 9.413 1.00 22.83 96 GLN A CA 1
ATOM 738 C C . GLN A 1 96 ? 19.173 -2.259 10.474 1.00 20.85 96 GLN A C 1
ATOM 739 O O . GLN A 1 96 ? 18.591 -2.775 11.425 1.00 19.73 96 GLN A O 1
ATOM 745 N N . ALA A 1 97 ? 19.259 -0.944 10.315 1.00 18.08 97 ALA A N 1
ATOM 746 C CA . ALA A 1 97 ? 18.586 -0.089 11.274 1.00 18.15 97 ALA A CA 1
ATOM 747 C C . ALA A 1 97 ? 17.060 -0.298 11.133 1.00 19.51 97 ALA A C 1
ATOM 748 O O . ALA A 1 97 ? 16.362 -0.493 12.144 1.00 22.19 97 ALA A O 1
ATOM 750 N N . VAL A 1 98 ? 16.520 -0.306 9.918 1.00 17.72 98 VAL A N 1
ATOM 751 C CA . VAL A 1 98 ? 15.086 -0.469 9.820 1.00 17.24 98 VAL A CA 1
ATOM 752 C C . VAL A 1 98 ? 14.615 -1.815 10.311 1.00 18.08 98 VAL A C 1
ATOM 753 O O . VAL A 1 98 ? 13.670 -1.890 11.082 1.00 19.80 98 VAL A O 1
ATOM 757 N N . GLU A 1 99 ? 15.278 -2.878 9.890 1.00 19.57 99 GLU A N 1
ATOM 758 C CA . GLU A 1 99 ? 14.919 -4.237 10.316 1.00 20.07 99 GLU A CA 1
ATOM 759 C C . GLU A 1 99 ? 14.984 -4.400 11.829 1.00 19.41 99 GLU A C 1
ATOM 760 O O . GLU A 1 99 ? 14.101 -5.027 12.426 1.00 19.78 99 GLU A O 1
ATOM 766 N N . ALA A 1 100 ? 16.032 -3.836 12.440 1.00 18.37 100 ALA A N 1
ATOM 767 C CA . ALA A 1 100 ? 16.213 -3.856 13.899 1.00 17.15 100 ALA A CA 1
ATOM 768 C C . ALA A 1 100 ? 15.093 -3.124 14.575 1.00 16.57 100 ALA A C 1
ATOM 769 O O . ALA A 1 100 ? 14.543 -3.600 15.534 1.00 18.02 100 ALA A O 1
ATOM 771 N N . ALA A 1 101 ? 14.732 -1.961 14.072 1.00 15.98 101 ALA A N 1
ATOM 772 C CA . ALA A 1 101 ? 13.655 -1.232 14.726 1.00 17.24 101 ALA A CA 1
ATOM 773 C C . ALA A 1 101 ? 12.253 -1.889 14.605 1.00 17.95 101 ALA A C 1
ATOM 774 O O . ALA A 1 101 ? 11.404 -1.778 15.517 1.00 17.32 101 ALA A O 1
ATOM 776 N N . ILE A 1 102 ? 12.008 -2.594 13.510 1.00 17.94 102 ILE A N 1
ATOM 777 C CA . ILE A 1 102 ? 10.704 -3.205 13.350 1.00 20.43 102 ILE A CA 1
ATOM 778 C C . ILE A 1 102 ? 10.582 -4.463 14.173 1.00 21.82 102 ILE A C 1
ATOM 779 O O . ILE A 1 102 ? 9.493 -4.787 14.638 1.00 22.26 102 ILE A O 1
ATOM 784 N N . GLN A 1 103 ? 11.689 -5.177 14.357 1.00 24.42 103 GLN A N 1
ATOM 785 C CA . GLN A 1 103 ? 11.643 -6.402 15.163 1.00 28.34 103 GLN A CA 1
ATOM 786 C C . GLN A 1 103 ? 11.401 -6.028 16.650 1.00 28.28 103 GLN A C 1
ATOM 787 O O . GLN A 1 103 ? 10.806 -6.766 17.427 1.00 27.78 103 GLN A O 1
ATOM 793 N N . GLN A 1 104 ? 11.846 -4.848 17.028 1.00 28.11 104 GLN A N 1
ATOM 794 C CA . GLN A 1 104 ? 11.623 -4.385 18.375 1.00 29.07 104 GLN A CA 1
ATOM 795 C C . GLN A 1 104 ? 10.178 -3.892 18.495 1.00 28.24 104 GLN A C 1
ATOM 796 O O . GLN A 1 104 ? 9.501 -4.143 19.495 1.00 28.54 104 GLN A O 1
ATOM 802 N N . GLN A 1 105 ? 9.684 -3.222 17.458 1.00 27.32 105 GLN A N 1
ATOM 803 C CA . GLN A 1 105 ? 8.317 -2.746 17.512 1.00 25.84 105 GLN A CA 1
ATOM 804 C C . GLN A 1 105 ? 7.363 -3.943 17.532 1.00 25.73 105 GLN A C 1
ATOM 805 O O . GLN A 1 105 ? 6.339 -3.930 18.216 1.00 22.34 105 GLN A O 1
ATOM 811 N N . LYS A 1 106 ? 7.728 -4.985 16.788 1.00 27.70 106 LYS A N 1
ATOM 812 C CA . LYS A 1 106 ? 6.895 -6.179 16.703 1.00 31.21 106 LYS A CA 1
ATOM 813 C C . LYS A 1 106 ? 6.954 -6.970 18.021 1.00 31.93 106 LYS A C 1
ATOM 814 O O . LYS A 1 106 ? 5.978 -7.590 18.433 1.00 32.62 106 LYS A O 1
ATOM 820 N N . ALA A 1 107 ? 8.091 -6.938 18.691 1.00 31.89 107 ALA A N 1
ATOM 821 C CA . ALA A 1 107 ? 8.203 -7.655 19.940 1.00 33.52 107 ALA A CA 1
ATOM 822 C C . ALA A 1 107 ? 7.325 -7.005 21.041 1.00 35.25 107 ALA A C 1
ATOM 823 O O . ALA A 1 107 ? 7.479 -7.303 22.233 1.00 35.29 107 ALA A O 1
ATOM 825 N N . GLN A 1 108 ? 6.388 -6.143 20.641 1.00 35.48 108 GLN A N 1
ATOM 826 C CA . GLN A 1 108 ? 5.520 -5.457 21.611 1.00 35.03 108 GLN A CA 1
ATOM 827 C C . GLN A 1 108 ? 4.061 -5.889 21.510 1.00 35.50 108 GLN A C 1
ATOM 828 O O . GLN A 1 108 ? 3.808 -6.795 20.674 1.00 37.62 108 GLN A O 1
ATOM 834 N N . GLY B 1 5 ? 14.585 13.371 22.034 1.00 34.44 5 GLY B N 1
ATOM 835 C CA . GLY B 1 5 ? 15.520 12.529 22.820 1.00 33.71 5 GLY B CA 1
ATOM 836 C C . GLY B 1 5 ? 15.596 11.093 22.334 1.00 33.39 5 GLY B C 1
ATOM 837 O O . GLY B 1 5 ? 15.225 10.789 21.183 1.00 33.93 5 GLY B O 1
ATOM 838 N N . SER B 1 6 ? 16.078 10.207 23.209 1.00 31.21 6 SER B N 1
ATOM 839 C CA . SER B 1 6 ? 16.217 8.801 22.856 1.00 29.21 6 SER B CA 1
ATOM 840 C C . SER B 1 6 ? 15.025 8.012 23.364 1.00 26.44 6 SER B C 1
ATOM 841 O O . SER B 1 6 ? 14.527 8.261 24.445 1.00 25.82 6 SER B O 1
ATOM 844 N N . GLN B 1 7 ? 14.601 7.039 22.569 1.00 24.68 7 GLN B N 1
ATOM 845 C CA . GLN B 1 7 ? 13.433 6.242 22.876 1.00 22.32 7 GLN B CA 1
ATOM 846 C C . GLN B 1 7 ? 13.648 4.775 23.254 1.00 21.55 7 GLN B C 1
ATOM 847 O O . GLN B 1 7 ? 14.481 4.069 22.682 1.00 19.34 7 GLN B O 1
ATOM 853 N N . PHE B 1 8 ? 12.834 4.329 24.209 1.00 19.99 8 PHE B N 1
ATOM 854 C CA . PHE B 1 8 ? 12.892 2.970 24.711 1.00 17.95 8 PHE B CA 1
ATOM 855 C C . PHE B 1 8 ? 11.486 2.378 24.710 1.00 18.40 8 PHE B C 1
ATOM 856 O O . PHE B 1 8 ? 10.526 3.081 25.048 1.00 18.89 8 PHE B O 1
ATOM 864 N N . TRP B 1 9 ? 11.343 1.123 24.290 1.00 17.36 9 TRP B N 1
ATOM 865 C CA . TRP B 1 9 ? 10.035 0.484 24.334 1.00 17.79 9 TRP B CA 1
ATOM 866 C C . TRP B 1 9 ? 9.992 -0.099 25.754 1.00 18.99 9 TRP B C 1
ATOM 867 O O . TRP B 1 9 ? 10.991 -0.677 26.233 1.00 17.82 9 TRP B O 1
ATOM 878 N N . VAL B 1 10 ? 8.841 0.052 26.416 1.00 17.38 10 VAL B N 1
ATOM 879 C CA . VAL B 1 10 ? 8.680 -0.430 27.766 1.00 15.34 10 VAL B CA 1
ATOM 880 C C . VAL B 1 10 ? 7.298 -0.917 27.998 1.00 14.55 10 VAL B C 1
ATOM 881 O O . VAL B 1 10 ? 6.369 -0.615 27.246 1.00 13.87 10 VAL B O 1
ATOM 885 N N . THR B 1 11 ? 7.174 -1.678 29.069 1.00 13.62 11 THR B N 1
ATOM 886 C CA . THR B 1 11 ? 5.909 -2.286 29.439 1.00 14.19 11 THR B CA 1
ATOM 887 C C . THR B 1 11 ? 5.497 -1.850 30.833 1.00 14.33 11 THR B C 1
ATOM 888 O O . THR B 1 11 ? 6.175 -2.131 31.830 1.00 14.15 11 THR B O 1
ATOM 892 N N . SER B 1 12 ? 4.360 -1.176 30.885 1.00 14.12 12 SER B N 1
ATOM 893 C CA . SER B 1 12 ? 3.772 -0.658 32.114 1.00 13.64 12 SER B CA 1
ATOM 894 C C . SER B 1 12 ? 3.580 -1.728 33.181 1.00 14.75 12 SER B C 1
ATOM 895 O O . SER B 1 12 ? 2.877 -2.705 32.948 1.00 14.91 12 SER B O 1
ATOM 898 N N . GLN B 1 13 ? 4.204 -1.543 34.343 1.00 16.05 13 GLN B N 1
ATOM 899 C CA . GLN B 1 13 ? 4.036 -2.493 35.454 1.00 18.33 13 GLN B CA 1
ATOM 900 C C . GLN B 1 13 ? 3.125 -1.801 36.484 1.00 17.58 13 GLN B C 1
ATOM 901 O O . GLN B 1 13 ? 3.446 -0.740 37.007 1.00 16.66 13 GLN B O 1
ATOM 907 N N . LYS B 1 14 ? 1.983 -2.421 36.733 1.00 16.88 14 LYS B N 1
ATOM 908 C CA . LYS B 1 14 ? 0.961 -1.928 37.641 1.00 16.68 14 LYS B CA 1
ATOM 909 C C . LYS B 1 14 ? 1.403 -1.263 38.981 1.00 16.08 14 LYS B C 1
ATOM 910 O O . LYS B 1 14 ? 2.174 -1.835 39.772 1.00 15.21 14 LYS B O 1
ATOM 916 N N . THR B 1 15 ? 0.899 -0.047 39.194 1.00 14.17 15 THR B N 1
ATOM 917 C CA . THR B 1 15 ? 1.118 0.746 40.410 1.00 16.25 15 THR B CA 1
ATOM 918 C C . THR B 1 15 ? -0.172 1.573 40.564 1.00 17.78 15 THR B C 1
ATOM 919 O O . THR B 1 15 ? -0.993 1.605 39.659 1.00 21.12 15 THR B O 1
ATOM 923 N N . GLU B 1 16 ? -0.368 2.244 41.681 1.00 17.84 16 GLU B N 1
ATOM 924 C CA . GLU B 1 16 ? -1.601 2.982 41.834 1.00 18.09 16 GLU B CA 1
ATOM 925 C C . GLU B 1 16 ? -1.695 4.156 40.874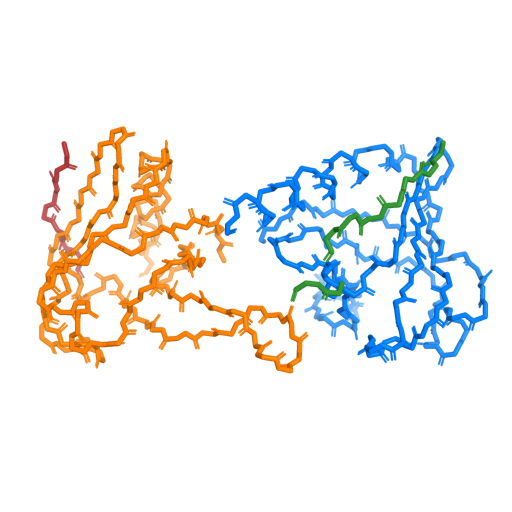 1.00 17.59 16 GLU B C 1
ATOM 926 O O . GLU B 1 16 ? -2.746 4.429 40.330 1.00 17.31 16 GLU B O 1
ATOM 932 N N . ALA B 1 17 ? -0.604 4.868 40.677 1.00 16.90 17 ALA B N 1
ATOM 933 C CA . ALA B 1 17 ? -0.648 5.983 39.748 1.00 18.87 17 ALA B CA 1
ATOM 934 C C . ALA B 1 17 ? -0.852 5.486 38.307 1.00 20.92 17 ALA B C 1
ATOM 935 O O . ALA B 1 17 ? -1.548 6.121 37.532 1.00 21.79 17 ALA B O 1
ATOM 937 N N . SER B 1 18 ? -0.249 4.354 37.944 1.00 22.26 18 SER B N 1
ATOM 938 C CA . SER B 1 18 ? -0.390 3.859 36.581 1.00 23.96 18 SER B CA 1
ATOM 939 C C . SER B 1 18 ? -1.822 3.435 36.304 1.00 24.54 18 SER B C 1
ATOM 940 O O . SER B 1 18 ? -2.337 3.648 35.202 1.00 22.79 18 SER B O 1
ATOM 943 N N . GLU B 1 19 ? -2.456 2.831 37.304 1.00 25.25 19 GLU B N 1
ATOM 944 C CA . GLU B 1 19 ? -3.820 2.385 37.124 1.00 27.17 19 GLU B CA 1
ATOM 945 C C . GLU B 1 19 ? -4.789 3.565 37.009 1.00 26.54 19 GLU B C 1
ATOM 946 O O . GLU B 1 19 ? -5.740 3.515 36.221 1.00 26.37 19 GLU B O 1
ATOM 952 N N . ARG B 1 20 ? -4.562 4.637 37.756 1.00 24.38 20 ARG B N 1
ATOM 953 C CA . ARG B 1 20 ? -5.484 5.740 37.610 1.00 25.85 20 ARG B CA 1
ATOM 954 C C . ARG B 1 20 ? -5.300 6.434 36.262 1.00 26.02 20 ARG B C 1
ATOM 955 O O . ARG B 1 20 ? -6.266 6.988 35.717 1.00 25.74 20 ARG B O 1
ATOM 963 N N . CYS B 1 21 ? -4.073 6.404 35.733 1.00 25.48 21 CYS B N 1
ATOM 964 C CA . CYS B 1 21 ? -3.757 7.022 34.434 1.00 25.77 21 CYS B CA 1
ATOM 965 C C . CYS B 1 21 ? -4.086 6.130 33.228 1.00 24.68 21 CYS B C 1
ATOM 966 O O . CYS B 1 21 ? -3.665 6.407 32.104 1.00 25.02 21 CYS B O 1
ATOM 969 N N . GLY B 1 22 ? -4.843 5.067 33.466 1.00 23.79 22 GLY B N 1
ATOM 970 C CA . GLY B 1 22 ? -5.217 4.174 32.397 1.00 22.96 22 GLY B CA 1
ATOM 971 C C . GLY B 1 22 ? -4.106 3.449 31.671 1.00 23.01 22 GLY B C 1
ATOM 972 O O . GLY B 1 22 ? -4.352 2.851 30.603 1.00 24.51 22 GLY B O 1
ATOM 973 N N . LEU B 1 23 ? -2.898 3.471 32.219 1.00 22.09 23 LEU B N 1
ATOM 974 C CA . LEU B 1 23 ? -1.774 2.782 31.577 1.00 23.56 23 LEU B CA 1
ATOM 975 C C . LEU B 1 23 ? -1.788 1.233 31.573 1.00 24.28 23 LEU B C 1
ATOM 976 O O . LEU B 1 23 ? -2.179 0.595 32.554 1.00 24.12 23 LEU B O 1
ATOM 981 N N . GLN B 1 24 ? -1.359 0.635 30.463 1.00 24.74 24 GLN B N 1
ATOM 982 C CA . GLN B 1 24 ? -1.252 -0.825 30.371 1.00 26.51 24 GLN B CA 1
ATOM 983 C C . GLN B 1 24 ? -0.731 -1.270 29.034 1.00 24.42 24 GLN B C 1
ATOM 984 O O . GLN B 1 24 ? -1.204 -0.818 28.005 1.00 25.01 24 GLN B O 1
ATOM 990 N N . GLY B 1 25 ? 0.238 -2.179 29.062 1.00 22.92 25 GLY B N 1
ATOM 991 C CA . GLY B 1 25 ? 0.851 -2.648 27.832 1.00 19.97 25 GLY B CA 1
ATOM 992 C C . GLY B 1 25 ? 2.139 -1.905 27.477 1.00 18.98 25 GLY B C 1
ATOM 993 O O . GLY B 1 25 ? 2.818 -1.311 28.337 1.00 15.96 25 GLY B O 1
ATOM 994 N N . SER B 1 26 ? 2.477 -1.948 26.192 1.00 18.35 26 SER B N 1
ATOM 995 C CA . SER B 1 26 ? 3.680 -1.297 25.692 1.00 18.80 26 SER B CA 1
ATOM 996 C C . SER B 1 26 ? 3.552 0.189 25.371 1.00 18.20 26 SER B C 1
ATOM 997 O O . SER B 1 26 ? 2.477 0.679 25.017 1.00 16.93 26 SER B O 1
ATOM 1000 N N . TYR B 1 27 ? 4.689 0.876 25.490 1.00 16.99 27 TYR B N 1
ATOM 1001 C CA . TYR B 1 27 ? 4.806 2.286 25.203 1.00 16.27 27 TYR B CA 1
ATOM 1002 C C . TYR B 1 27 ? 6.241 2.589 24.814 1.00 15.74 27 TYR B C 1
ATOM 1003 O O . TYR B 1 27 ? 7.079 1.701 24.785 1.00 16.45 27 TYR B O 1
ATOM 1012 N N . ILE B 1 28 ? 6.486 3.866 24.503 1.00 15.54 28 ILE B N 1
ATOM 1013 C CA . ILE B 1 28 ? 7.804 4.416 24.214 1.00 14.25 28 ILE B CA 1
ATOM 1014 C C . ILE B 1 28 ? 8.009 5.382 25.377 1.00 15.44 28 ILE B C 1
ATOM 1015 O O . ILE B 1 28 ? 7.114 6.174 25.686 1.00 14.75 28 ILE B O 1
ATOM 1020 N N . LEU B 1 29 ? 9.148 5.284 26.057 1.00 16.30 29 LEU B N 1
ATOM 1021 C CA . LEU B 1 29 ? 9.443 6.209 27.141 1.00 18.44 29 LEU B CA 1
ATOM 1022 C C . LEU B 1 29 ? 10.551 6.987 26.479 1.00 20.19 29 LEU B C 1
ATOM 1023 O O . LEU B 1 29 ? 11.517 6.399 26.012 1.00 22.08 29 LEU B O 1
ATOM 1028 N N . ARG B 1 30 ? 10.393 8.304 26.397 1.00 21.98 30 ARG B N 1
ATOM 1029 C CA . ARG B 1 30 ? 11.365 9.167 25.737 1.00 22.49 30 ARG B CA 1
ATOM 1030 C C . ARG B 1 30 ? 12.069 10.084 26.707 1.00 23.16 30 ARG B C 1
ATOM 1031 O O . ARG B 1 30 ? 11.412 10.763 27.478 1.00 23.10 30 ARG B O 1
ATOM 1039 N N 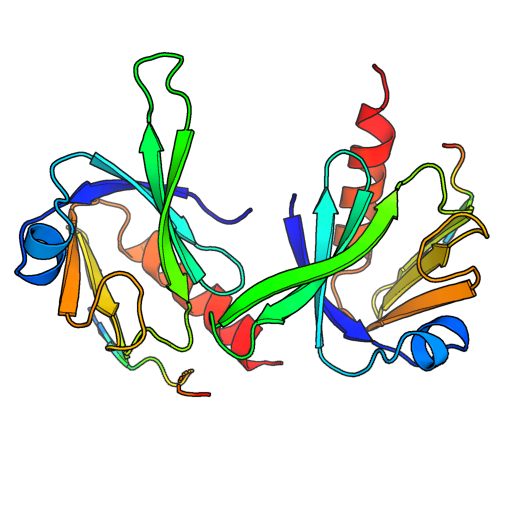. VAL B 1 31 ? 13.401 10.091 26.665 1.00 24.05 31 VAL B N 1
ATOM 1040 C CA . VAL B 1 31 ? 14.239 10.921 27.538 1.00 25.89 31 VAL B CA 1
ATOM 1041 C C . VAL B 1 31 ? 14.668 12.174 26.759 1.00 27.08 31 VAL B C 1
ATOM 1042 O O . VAL B 1 31 ? 15.593 12.147 25.940 1.00 29.02 31 VAL B O 1
ATOM 1046 N N . GLU B 1 32 ? 13.997 13.280 27.035 1.00 27.99 32 GLU B N 1
ATOM 1047 C CA . GLU B 1 32 ? 14.278 14.518 26.342 1.00 27.77 32 GLU B CA 1
ATOM 1048 C C . GLU B 1 32 ? 15.089 15.503 27.166 1.00 28.04 32 GLU B C 1
ATOM 1049 O O . GLU B 1 32 ? 15.397 15.278 28.346 1.00 25.71 32 GLU B O 1
ATOM 1055 N N . ALA B 1 33 ? 15.386 16.626 26.525 1.00 28.18 33 ALA B N 1
ATOM 1056 C CA . ALA B 1 33 ? 16.150 17.694 27.144 1.00 29.19 33 ALA B CA 1
ATOM 1057 C C . ALA B 1 33 ? 15.717 18.041 28.561 1.00 28.42 33 ALA B C 1
ATOM 1058 O O . ALA B 1 33 ? 16.537 18.069 29.475 1.00 29.28 33 ALA B O 1
ATOM 1060 N N . GLU B 1 34 ? 14.430 18.287 28.747 1.00 28.68 34 GLU B N 1
ATOM 1061 C CA . GLU B 1 34 ? 13.934 18.708 30.050 1.00 28.63 34 GLU B CA 1
ATOM 1062 C C . GLU B 1 34 ? 12.802 17.873 30.599 1.00 27.19 34 GLU B C 1
ATOM 1063 O O . GLU B 1 34 ? 12.151 18.268 31.540 1.00 28.55 34 GLU B O 1
ATOM 1069 N N . LYS B 1 35 ? 12.553 16.708 30.034 1.00 26.47 35 LYS B N 1
ATOM 1070 C CA . LYS B 1 35 ? 11.450 15.924 30.563 1.00 24.05 35 LYS B CA 1
ATOM 1071 C C . LYS B 1 35 ? 11.470 14.483 30.103 1.00 21.80 35 LYS B C 1
ATOM 1072 O O . LYS B 1 35 ? 12.328 14.047 29.328 1.00 20.75 35 LYS B O 1
ATOM 1078 N N . LEU B 1 36 ? 10.500 13.754 30.617 1.00 19.73 36 LEU B N 1
ATOM 1079 C CA . LEU B 1 36 ? 10.284 12.366 30.286 1.00 19.43 36 LEU B CA 1
ATOM 1080 C C . LEU B 1 36 ? 8.874 12.388 29.729 1.00 20.55 36 LEU B C 1
ATOM 1081 O O . LEU B 1 36 ? 7.966 12.960 30.357 1.00 20.01 36 LEU B O 1
ATOM 1086 N N . THR B 1 37 ? 8.680 11.796 28.555 1.00 19.77 37 THR B N 1
ATOM 1087 C CA . THR B 1 37 ? 7.348 11.742 27.982 1.00 20.83 37 THR B CA 1
ATOM 1088 C C . THR B 1 37 ? 7.056 10.294 27.630 1.00 20.08 37 THR B C 1
ATOM 1089 O O . THR B 1 37 ? 7.951 9.554 27.246 1.00 21.55 37 THR B O 1
ATOM 1093 N N . LEU B 1 38 ? 5.807 9.892 27.821 1.00 19.67 38 LEU B N 1
ATOM 1094 C CA . LEU B 1 38 ? 5.354 8.535 27.541 1.00 19.38 38 LEU B CA 1
ATOM 1095 C C . LEU B 1 38 ? 4.525 8.588 26.272 1.00 20.14 38 LEU B C 1
ATOM 1096 O O . LEU B 1 38 ? 3.574 9.371 26.193 1.00 20.40 38 LEU B O 1
ATOM 1101 N N . LEU B 1 39 ? 4.874 7.765 25.284 1.00 20.13 39 LEU B N 1
ATOM 1102 C CA . LEU B 1 39 ? 4.145 7.776 24.028 1.00 19.83 39 LEU B CA 1
ATOM 1103 C C . LEU B 1 39 ? 3.492 6.464 23.633 1.00 21.42 39 LEU B C 1
ATOM 1104 O O . LEU B 1 39 ? 3.856 5.383 24.092 1.00 22.26 39 LEU B O 1
ATOM 1109 N N . THR B 1 40 ? 2.503 6.575 22.760 1.00 21.98 40 THR B N 1
ATOM 1110 C CA . THR B 1 40 ? 1.783 5.424 22.274 1.00 20.78 40 THR B CA 1
ATOM 1111 C C . THR B 1 40 ? 1.504 5.628 20.767 1.00 20.44 40 THR B C 1
ATOM 1112 O O . THR B 1 40 ? 1.742 6.691 20.202 1.00 19.29 40 THR B O 1
ATOM 1116 N N . LEU B 1 41 ? 1.017 4.600 20.102 1.00 20.51 41 LEU B N 1
ATOM 1117 C CA . LEU B 1 41 ? 0.762 4.744 18.687 1.00 21.01 41 LEU B CA 1
ATOM 1118 C C . LEU B 1 41 ? -0.561 5.446 18.396 1.00 21.69 41 LEU B C 1
ATOM 1119 O O . LEU B 1 41 ? -1.554 5.192 19.044 1.00 21.70 41 LEU B O 1
ATOM 1124 N N . GLY B 1 42 ? -0.572 6.362 17.438 1.00 23.64 42 GLY B N 1
ATOM 1125 C CA . GLY B 1 42 ? -1.828 7.001 17.116 1.00 26.02 42 GLY B CA 1
ATOM 1126 C C . GLY B 1 42 ? -2.622 5.938 16.367 1.00 28.67 42 GLY B C 1
ATOM 1127 O O . GLY B 1 42 ? -2.107 5.338 15.423 1.00 28.10 42 GLY B O 1
ATOM 1128 N N . ALA B 1 43 ? -3.856 5.676 16.799 1.00 30.70 43 ALA B N 1
ATOM 1129 C CA . ALA B 1 43 ? -4.720 4.672 16.149 1.00 31.69 43 ALA B CA 1
ATOM 1130 C C . ALA B 1 43 ? -4.646 4.938 14.670 1.00 31.02 43 ALA B C 1
ATOM 1131 O O . ALA B 1 43 ? -4.304 4.072 13.893 1.00 33.68 43 ALA B O 1
ATOM 1133 N N . GLN B 1 44 ? -4.999 6.149 14.291 1.00 31.81 44 GLN B N 1
ATOM 1134 C CA . GLN B 1 44 ? -4.912 6.587 12.912 1.00 32.53 44 GLN B CA 1
ATOM 1135 C C . GLN B 1 44 ? -3.657 7.440 13.030 1.00 31.21 44 GLN B C 1
ATOM 1136 O O . GLN B 1 44 ? -3.475 8.118 14.054 1.00 32.66 44 GLN B O 1
ATOM 1142 N N . SER B 1 45 ? -2.784 7.353 12.032 1.00 27.49 45 SER B N 1
ATOM 1143 C CA . SER B 1 45 ? -1.502 8.068 12.009 1.00 26.79 45 SER B CA 1
ATOM 1144 C C . SER B 1 45 ? -0.427 7.005 12.118 1.00 25.35 45 SER B C 1
ATOM 1145 O O . SER B 1 45 ? 0.551 6.994 11.369 1.00 25.01 45 SER B O 1
ATOM 1148 N N . GLN B 1 46 ? -0.614 6.110 13.076 1.00 23.92 46 GLN B N 1
ATOM 1149 C CA . GLN B 1 46 ? 0.345 5.039 13.294 1.00 21.90 46 GLN B CA 1
ATOM 1150 C C . GLN B 1 46 ? 1.741 5.566 13.663 1.00 19.86 46 GLN B C 1
ATOM 1151 O O . GLN B 1 46 ? 2.742 4.916 13.419 1.00 18.31 46 GLN B O 1
ATOM 1157 N N . ILE B 1 47 ? 1.800 6.773 14.213 1.00 19.97 47 ILE B N 1
ATOM 1158 C CA . ILE B 1 47 ? 3.068 7.279 14.706 1.00 20.43 47 ILE B CA 1
ATOM 1159 C C . ILE B 1 47 ? 2.962 7.613 16.212 1.00 21.60 47 ILE B C 1
ATOM 1160 O O . ILE B 1 47 ? 1.878 7.610 16.822 1.00 17.65 47 ILE B O 1
ATOM 1165 N N . LEU B 1 48 ? 4.123 7.851 16.805 1.00 23.77 48 LEU B N 1
ATOM 1166 C CA . LEU B 1 48 ? 4.219 8.169 18.209 1.00 26.32 48 LEU B CA 1
ATOM 1167 C C . LEU B 1 48 ? 3.490 9.467 18.561 1.00 27.32 48 LEU B C 1
ATOM 1168 O O . LEU B 1 48 ? 3.685 10.504 17.910 1.00 28.33 48 LEU B O 1
ATOM 1173 N N . GLU B 1 49 ? 2.640 9.407 19.585 1.00 27.84 49 GLU B N 1
ATOM 1174 C CA . GLU B 1 49 ? 1.900 10.594 20.037 1.00 27.27 49 GLU B CA 1
ATOM 1175 C C . GLU B 1 49 ? 2.029 10.677 21.560 1.00 26.62 49 GLU B C 1
ATOM 1176 O O . GLU B 1 49 ? 1.778 9.705 22.261 1.00 26.57 49 GLU B O 1
ATOM 1182 N N . PRO B 1 50 ? 2.453 11.842 22.083 1.00 25.93 50 PRO B N 1
ATOM 1183 C CA . PRO B 1 50 ? 2.626 12.044 23.522 1.00 24.13 50 PRO B CA 1
ATOM 1184 C C . PRO B 1 50 ? 1.399 11.659 24.317 1.00 23.94 50 PRO B C 1
ATOM 1185 O O . PRO B 1 50 ? 0.271 11.898 23.899 1.00 24.81 50 PRO B O 1
ATOM 1189 N N . LEU B 1 51 ? 1.626 11.039 25.464 1.00 23.86 51 LEU B N 1
ATOM 1190 C CA . LEU B 1 51 ? 0.537 10.648 26.336 1.00 24.13 51 LEU B CA 1
ATOM 1191 C C . LEU B 1 51 ? 0.729 11.372 27.676 1.00 24.68 51 LEU B C 1
ATOM 1192 O O . LEU B 1 51 ? -0.208 12.002 28.196 1.00 24.39 51 LEU B O 1
ATOM 1197 N N . LEU B 1 52 ? 1.945 11.305 28.219 1.00 23.60 52 LEU B N 1
ATOM 1198 C CA . LEU B 1 52 ? 2.227 11.953 29.493 1.00 24.52 52 LEU B CA 1
ATOM 1199 C C . LEU B 1 52 ? 3.606 12.598 29.550 1.00 26.37 52 LEU B C 1
ATOM 1200 O O . LEU B 1 52 ? 4.556 12.106 28.944 1.00 25.85 52 LEU B O 1
ATOM 1205 N N . PHE B 1 53 ? 3.695 13.698 30.298 1.00 28.91 53 PHE B N 1
ATOM 1206 C CA . PHE B 1 53 ? 4.941 14.445 30.466 1.00 30.90 53 PHE B CA 1
ATOM 1207 C C . PHE B 1 53 ? 5.341 14.438 31.939 1.00 29.30 53 PHE B C 1
ATOM 1208 O O . PHE B 1 53 ? 4.481 14.380 32.823 1.00 29.99 53 PHE B O 1
ATOM 1216 N N . TRP B 1 54 ? 6.648 14.480 32.191 1.00 27.28 54 TRP B N 1
ATOM 1217 C CA . TRP B 1 54 ? 7.187 14.554 33.545 1.00 23.79 54 TRP B CA 1
ATOM 1218 C C . TRP B 1 54 ? 8.468 15.339 33.463 1.00 22.80 54 TRP B C 1
ATOM 1219 O O . TRP B 1 54 ? 9.507 14.815 33.118 1.00 21.70 54 TRP B O 1
ATOM 1230 N N . PRO B 1 55 ? 8.397 16.633 33.749 1.00 24.23 55 PRO B N 1
ATOM 1231 C CA . PRO B 1 55 ? 9.590 17.483 33.721 1.00 23.47 55 PRO B CA 1
ATOM 1232 C C . PRO B 1 55 ? 10.518 16.953 34.814 1.00 23.62 55 PRO B C 1
ATOM 1233 O O . PRO B 1 55 ? 10.062 16.427 35.814 1.00 21.68 55 PRO B O 1
ATOM 1237 N N . TYR B 1 56 ? 11.820 17.078 34.617 1.00 25.03 56 TYR B N 1
ATOM 1238 C CA . TYR B 1 56 ? 12.774 16.589 35.593 1.00 25.14 56 TYR B CA 1
ATOM 1239 C C . TYR B 1 56 ? 12.617 17.258 36.930 1.00 27.10 56 TYR B C 1
ATOM 1240 O O . TYR B 1 56 ? 12.887 16.642 37.956 1.00 29.28 56 TYR B O 1
ATOM 1249 N N . THR B 1 57 ? 12.148 18.502 36.912 1.00 26.70 57 THR B N 1
ATOM 1250 C CA . THR B 1 57 ? 11.951 19.293 38.126 1.00 26.66 57 THR B CA 1
ATOM 1251 C C . THR B 1 57 ? 10.809 18.813 39.018 1.00 27.19 57 THR B C 1
ATOM 1252 O O . THR B 1 57 ? 10.676 19.285 40.162 1.00 28.17 57 THR B O 1
ATOM 1256 N N . LEU B 1 58 ? 9.991 17.891 38.507 1.00 26.10 58 LEU B N 1
ATOM 1257 C CA . LEU B 1 58 ? 8.857 17.364 39.275 1.00 26.24 58 LEU B CA 1
ATOM 1258 C C . LEU B 1 58 ? 8.947 15.883 39.609 1.00 25.18 58 LEU B C 1
ATOM 1259 O O . LEU B 1 58 ? 7.994 15.278 40.107 1.00 25.50 58 LEU B O 1
ATOM 1264 N N . LEU B 1 59 ? 10.085 15.283 39.307 1.00 23.40 59 LEU B N 1
ATOM 1265 C CA . LEU B 1 59 ? 10.265 13.905 39.686 1.00 22.43 59 LEU B CA 1
ATOM 1266 C C . LEU B 1 59 ? 11.023 13.993 41.021 1.00 22.04 59 LEU B C 1
ATOM 1267 O O . LEU B 1 59 ? 11.980 14.772 41.154 1.00 18.95 59 LEU B O 1
ATOM 1272 N N . ARG B 1 60 ? 10.550 13.220 42.002 1.00 22.67 60 ARG B N 1
ATOM 1273 C CA . ARG B 1 60 ? 11.160 13.146 43.334 1.00 23.86 60 ARG B CA 1
ATOM 1274 C C . ARG B 1 60 ? 12.408 12.283 43.266 1.00 23.63 60 ARG B C 1
ATOM 1275 O O . ARG B 1 60 ? 13.471 12.668 43.724 1.00 23.58 60 ARG B O 1
ATOM 1283 N N . ARG B 1 61 ? 12.279 11.109 42.684 1.00 23.57 61 ARG B N 1
ATOM 1284 C CA . ARG B 1 61 ? 13.425 10.240 42.591 1.00 24.76 61 ARG B CA 1
ATOM 1285 C C . ARG B 1 61 ? 13.202 9.252 41.435 1.00 24.79 61 ARG B C 1
ATOM 1286 O O . ARG B 1 61 ? 12.083 9.142 40.923 1.00 23.85 61 ARG B O 1
ATOM 1294 N N . TYR B 1 62 ? 14.268 8.586 40.995 1.00 23.04 62 TYR B N 1
ATOM 1295 C CA . TYR B 1 62 ? 14.143 7.579 39.954 1.00 23.04 62 TYR B CA 1
ATOM 1296 C C . TYR B 1 62 ? 15.203 6.498 40.177 1.00 22.99 62 TYR B C 1
ATOM 1297 O O . TYR B 1 62 ? 16.233 6.749 40.803 1.00 22.36 62 TYR B O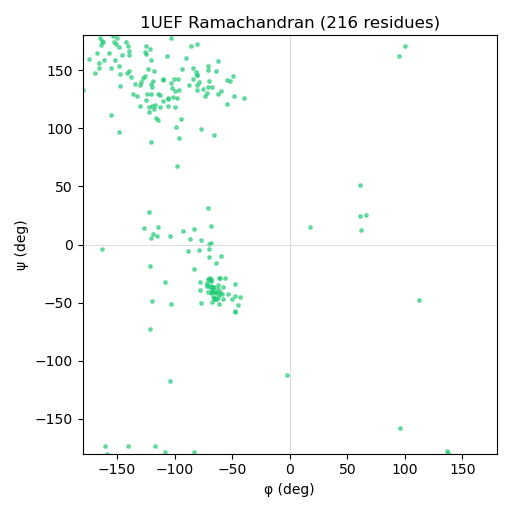 1
ATOM 1306 N N . GLY B 1 63 ? 14.921 5.285 39.711 1.00 22.23 63 GLY B N 1
ATOM 1307 C CA . GLY B 1 63 ? 15.864 4.200 39.890 1.00 22.27 63 GLY B CA 1
ATOM 1308 C C . GLY B 1 63 ? 15.750 3.136 38.823 1.00 22.15 63 GLY B C 1
ATOM 1309 O O . GLY B 1 63 ? 14.844 3.182 37.992 1.00 22.47 63 GLY B O 1
ATOM 1310 N N . ARG B 1 64 ? 16.651 2.163 38.846 1.00 22.51 64 ARG B N 1
ATOM 1311 C CA . ARG B 1 64 ? 16.629 1.109 37.834 1.00 23.93 64 ARG B CA 1
ATOM 1312 C C . ARG B 1 64 ? 17.476 -0.129 38.134 1.00 24.43 64 ARG B C 1
ATOM 1313 O O . ARG B 1 64 ? 18.485 -0.051 38.827 1.00 25.08 64 ARG B O 1
ATOM 1321 N N . ASP B 1 65 ? 17.052 -1.265 37.593 1.00 24.21 65 ASP B N 1
ATOM 1322 C CA . ASP B 1 65 ? 17.825 -2.493 37.676 1.00 24.70 65 ASP B CA 1
ATOM 1323 C C . ASP B 1 65 ? 17.722 -3.224 36.329 1.00 24.12 65 ASP B C 1
ATOM 1324 O O . ASP B 1 65 ? 17.164 -2.723 35.365 1.00 24.12 65 ASP B O 1
ATOM 1329 N N . LYS B 1 66 ? 18.256 -4.421 36.256 1.00 24.27 66 LYS B N 1
ATOM 1330 C CA . LYS B 1 66 ? 18.245 -5.154 35.011 1.00 23.55 66 LYS B CA 1
ATOM 1331 C C . LYS B 1 66 ? 16.858 -5.613 34.556 1.00 22.58 66 LYS B C 1
ATOM 1332 O O . LYS B 1 66 ? 16.715 -6.249 33.519 1.00 24.03 66 LYS B O 1
ATOM 1338 N N . VAL B 1 67 ? 15.831 -5.274 35.317 1.00 20.81 67 VAL B N 1
ATOM 1339 C CA . VAL B 1 67 ? 14.485 -5.706 35.006 1.00 18.89 67 VAL B CA 1
ATOM 1340 C C . VAL B 1 67 ? 13.510 -4.551 34.808 1.00 18.53 67 VAL B C 1
ATOM 1341 O O . VAL B 1 67 ? 12.454 -4.724 34.201 1.00 18.99 67 VAL B O 1
ATOM 1345 N N . MET B 1 68 ? 13.858 -3.368 35.300 1.00 17.40 68 MET B N 1
ATOM 1346 C CA . MET B 1 68 ? 12.972 -2.224 35.163 1.00 17.55 68 MET B CA 1
ATOM 1347 C C . MET B 1 68 ? 13.562 -0.818 35.353 1.00 17.18 68 MET B C 1
ATOM 1348 O O . MET B 1 68 ? 14.748 -0.615 35.684 1.00 16.76 68 MET B O 1
ATOM 1353 N N . PHE B 1 69 ? 12.709 0.158 35.083 1.00 15.77 69 PHE B N 1
ATOM 1354 C CA . PHE B 1 69 ? 13.042 1.562 35.272 1.00 15.44 69 PHE B CA 1
ATOM 1355 C C . PHE B 1 69 ? 11.790 2.130 35.935 1.00 17.40 69 PHE B C 1
ATOM 1356 O O . PHE B 1 69 ? 10.670 1.902 35.471 1.00 18.19 69 PHE B O 1
ATOM 1364 N N . SER B 1 70 ? 11.962 2.838 37.034 1.00 17.44 70 SER B N 1
ATOM 1365 C CA . SER B 1 70 ? 10.816 3.443 37.662 1.00 19.68 70 SER B CA 1
ATOM 1366 C C . SER B 1 70 ? 11.133 4.846 38.165 1.00 19.47 70 SER B C 1
ATOM 1367 O O . SER B 1 70 ? 12.286 5.246 38.282 1.00 21.14 70 SER B O 1
ATOM 1370 N N . PHE B 1 71 ? 10.096 5.605 38.436 1.00 18.26 71 PHE B N 1
ATOM 1371 C CA . PHE B 1 71 ? 10.316 6.921 38.931 1.00 19.07 71 PHE B CA 1
ATOM 1372 C C . PHE B 1 71 ? 9.115 7.320 39.787 1.00 19.50 71 PHE B C 1
ATOM 1373 O O . PHE B 1 71 ? 8.041 6.710 39.715 1.00 20.53 71 PHE B O 1
ATOM 1381 N N . GLU B 1 72 ? 9.315 8.292 40.658 1.00 19.78 72 GLU B N 1
ATOM 1382 C CA . GLU B 1 72 ? 8.232 8.736 41.515 1.00 21.54 72 GLU B CA 1
ATOM 1383 C C . GLU B 1 72 ? 7.924 10.187 41.146 1.00 22.79 72 GLU B C 1
ATOM 1384 O O . GLU B 1 72 ? 8.709 11.104 41.414 1.00 23.36 72 GLU B O 1
ATOM 1390 N N . ALA B 1 73 ? 6.782 10.387 40.506 1.00 23.30 73 ALA B N 1
ATOM 1391 C CA . ALA B 1 73 ? 6.385 11.718 40.099 1.00 25.14 73 ALA B CA 1
ATOM 1392 C C . ALA B 1 73 ? 5.832 12.427 41.313 1.00 27.11 73 ALA B C 1
ATOM 1393 O O . ALA B 1 73 ? 5.122 11.814 42.118 1.00 26.68 73 ALA B O 1
ATOM 1395 N N . GLY B 1 74 ? 6.165 13.705 41.456 1.00 28.91 74 GLY B N 1
ATOM 1396 C CA . GLY B 1 74 ? 5.638 14.477 42.577 1.00 31.70 74 GLY B CA 1
ATOM 1397 C C . GLY B 1 74 ? 4.244 15.001 42.240 1.00 33.07 74 GLY B C 1
ATOM 1398 O O . GLY B 1 74 ? 3.752 14.743 41.146 1.00 33.92 74 GLY B O 1
ATOM 1399 N N . ARG B 1 75 ? 3.618 15.752 43.145 1.00 34.35 75 ARG B N 1
ATOM 1400 C CA . ARG B 1 75 ? 2.254 16.277 42.936 1.00 35.30 75 ARG B CA 1
ATOM 1401 C C . ARG B 1 75 ? 1.938 17.172 41.735 1.00 36.33 75 ARG B C 1
ATOM 1402 O O . ARG B 1 75 ? 0.846 17.094 41.166 1.00 35.74 75 ARG B O 1
ATOM 1410 N N . ARG B 1 76 ? 2.863 18.034 41.343 1.00 37.46 76 ARG B N 1
ATOM 1411 C CA . ARG B 1 76 ? 2.566 18.960 40.250 1.00 38.28 76 ARG B CA 1
ATOM 1412 C C . ARG B 1 76 ? 2.596 18.390 38.813 1.00 38.33 76 ARG B C 1
ATOM 1413 O O . ARG B 1 76 ? 2.403 19.120 37.828 1.00 38.13 76 ARG B O 1
ATOM 1421 N N . CYS B 1 77 ? 2.805 17.078 38.717 1.00 37.08 77 CYS B N 1
ATOM 1422 C CA . CYS B 1 77 ? 2.839 16.379 37.443 1.00 36.18 77 CYS B CA 1
ATOM 1423 C C . CYS B 1 77 ? 1.388 16.146 37.021 1.00 36.53 77 CYS B C 1
ATOM 1424 O O . CYS B 1 77 ? 0.519 15.925 37.874 1.00 34.94 77 CYS B O 1
ATOM 1427 N N . PRO B 1 78 ? 1.110 16.180 35.698 1.00 36.87 78 PRO B N 1
ATOM 1428 C CA . PRO B 1 78 ? -0.225 15.975 35.110 1.00 36.69 78 PRO B CA 1
ATOM 1429 C C . PRO B 1 78 ? -0.837 14.646 35.516 1.00 35.42 78 PRO B C 1
ATOM 1430 O O . PRO B 1 78 ? -2.057 14.520 35.600 1.00 35.82 78 PRO B O 1
ATOM 1434 N N . SER B 1 79 ? 0.022 13.668 35.784 1.00 33.55 79 SER B N 1
ATOM 1435 C CA . SER B 1 79 ? -0.430 12.333 36.162 1.00 32.95 79 SER B CA 1
ATOM 1436 C C . SER B 1 79 ? -0.770 12.173 37.646 1.00 33.31 79 SER B C 1
ATOM 1437 O O . SER B 1 79 ? -1.519 11.264 38.004 1.00 33.93 79 SER B O 1
ATOM 1440 N N . GLY B 1 80 ? -0.240 13.050 38.499 1.00 32.24 80 GLY B N 1
ATOM 1441 C CA . GLY B 1 80 ? -0.469 12.906 39.921 1.00 32.29 80 GLY B CA 1
ATOM 1442 C C . GLY B 1 80 ? 0.788 12.249 40.497 1.00 32.04 80 GLY B C 1
ATOM 1443 O O . GLY B 1 80 ? 1.648 11.817 39.719 1.00 33.57 80 GLY B O 1
ATOM 1444 N N . PRO B 1 81 ? 0.945 12.151 41.830 1.00 30.24 81 PRO B N 1
ATOM 1445 C CA . PRO B 1 81 ? 2.172 11.523 42.317 1.00 28.46 81 PRO B CA 1
ATOM 1446 C C . PRO B 1 81 ? 2.073 10.013 42.395 1.00 26.72 81 PRO B C 1
ATOM 1447 O O . PRO B 1 81 ? 0.997 9.418 42.261 1.00 26.99 81 PRO B O 1
ATOM 1451 N N . GLY B 1 82 ? 3.213 9.391 42.642 1.00 25.02 82 GLY B N 1
ATOM 1452 C CA . GLY B 1 82 ? 3.227 7.954 42.732 1.00 22.86 82 GLY B CA 1
ATOM 1453 C C . GLY B 1 82 ? 4.419 7.419 42.012 1.00 21.01 82 GLY B C 1
ATOM 1454 O O . GLY B 1 82 ? 5.243 8.168 41.468 1.00 19.68 82 GLY B O 1
ATOM 1455 N N . THR B 1 83 ? 4.515 6.101 42.035 1.00 21.35 83 THR B N 1
ATOM 1456 C CA . THR B 1 83 ? 5.609 5.416 41.377 1.00 22.67 83 THR B CA 1
ATOM 1457 C C . THR B 1 83 ? 5.143 4.887 40.021 1.00 22.40 83 THR B C 1
ATOM 1458 O O . THR B 1 83 ? 4.071 4.294 39.913 1.00 23.48 83 THR B O 1
ATOM 1462 N N . PHE B 1 84 ? 5.932 5.142 38.985 1.00 21.72 84 PHE B N 1
ATOM 1463 C CA . PHE B 1 84 ? 5.628 4.621 37.647 1.00 20.98 84 PHE B CA 1
ATOM 1464 C C . PHE B 1 84 ? 6.751 3.638 37.299 1.00 21.64 84 PHE B C 1
ATOM 1465 O O . PHE B 1 84 ? 7.880 4.051 37.019 1.00 23.43 84 PHE B O 1
ATOM 1473 N N . THR B 1 85 ? 6.426 2.347 37.322 1.00 20.17 85 THR B N 1
ATOM 1474 C CA . THR B 1 85 ? 7.358 1.268 37.044 1.00 16.66 85 THR B CA 1
ATOM 1475 C C . THR B 1 85 ? 7.189 0.716 35.646 1.00 17.02 85 THR B C 1
ATOM 1476 O O . THR B 1 85 ? 6.093 0.327 35.275 1.00 17.96 85 THR B O 1
ATOM 1480 N N . PHE B 1 86 ? 8.280 0.664 34.882 1.00 17.88 86 PHE B N 1
ATOM 1481 C CA . PHE B 1 86 ? 8.258 0.127 33.509 1.00 18.72 86 PHE B CA 1
ATOM 1482 C C . PHE B 1 86 ? 9.211 -1.046 33.232 1.00 18.27 86 PHE B C 1
ATOM 1483 O O . PHE B 1 86 ? 10.440 -0.929 33.261 1.00 19.09 86 PHE B O 1
ATOM 1491 N N . GLN B 1 87 ? 8.620 -2.191 32.958 1.00 18.26 87 GLN B N 1
ATOM 1492 C CA . GLN B 1 87 ? 9.396 -3.365 32.620 1.00 17.83 87 GLN B CA 1
ATOM 1493 C C . GLN B 1 87 ? 10.233 -3.056 31.363 1.00 17.94 87 GLN B C 1
ATOM 1494 O O . GLN B 1 87 ? 9.726 -2.516 30.390 1.00 17.82 87 GLN B O 1
ATOM 1500 N N . THR B 1 88 ? 11.519 -3.385 31.413 1.00 18.27 88 THR B N 1
ATOM 1501 C CA . THR B 1 88 ? 12.454 -3.162 30.311 1.00 17.88 88 THR B CA 1
ATOM 1502 C C . THR B 1 88 ? 13.798 -3.797 30.700 1.00 19.51 88 THR B C 1
ATOM 1503 O O . THR B 1 88 ? 14.073 -4.017 31.887 1.00 18.61 88 THR B O 1
ATOM 1507 N N . SER B 1 89 ? 14.639 -4.081 29.712 1.00 19.80 89 SER B N 1
ATOM 1508 C CA . SER B 1 89 ? 15.965 -4.631 30.002 1.00 20.82 89 SER B CA 1
ATOM 1509 C C . SER B 1 89 ? 17.016 -3.530 29.822 1.00 20.22 89 SER B C 1
ATOM 1510 O O . SER B 1 89 ? 18.218 -3.766 29.927 1.00 19.36 89 SER B O 1
ATOM 1513 N N . GLN B 1 90 ? 16.538 -2.313 29.597 1.00 20.00 90 GLN B N 1
ATOM 1514 C CA . GLN B 1 90 ? 17.421 -1.192 29.360 1.00 21.50 90 GLN B CA 1
ATOM 1515 C C . GLN B 1 90 ? 17.404 -0.100 30.433 1.00 21.93 90 GLN B C 1
ATOM 1516 O O . GLN B 1 90 ? 17.909 1.009 30.206 1.00 23.11 90 GLN B O 1
ATOM 1522 N N . GLY B 1 91 ? 16.850 -0.419 31.593 1.00 21.53 91 GLY B N 1
ATOM 1523 C CA . GLY B 1 91 ? 16.757 0.537 32.677 1.00 20.61 91 GLY B CA 1
ATOM 1524 C C . GLY B 1 91 ? 18.005 1.355 32.906 1.00 21.13 91 GLY B C 1
ATOM 1525 O O . GLY B 1 91 ? 17.952 2.578 33.089 1.00 20.24 91 GLY B O 1
ATOM 1526 N N . ASN B 1 92 ? 19.146 0.684 32.906 1.00 21.37 92 ASN B N 1
ATOM 1527 C CA . ASN B 1 92 ? 20.375 1.389 33.130 1.00 20.93 92 ASN B CA 1
ATOM 1528 C C . ASN B 1 92 ? 20.617 2.418 32.024 1.00 20.28 92 ASN B C 1
ATOM 1529 O O . ASN B 1 92 ? 21.093 3.515 32.304 1.00 19.63 92 ASN B O 1
ATOM 1534 N N . ASP B 1 93 ? 20.280 2.087 30.777 1.00 19.79 93 ASP B N 1
ATOM 1535 C CA . ASP B 1 93 ? 20.448 3.050 29.691 1.00 21.12 93 ASP B CA 1
ATOM 1536 C C . ASP B 1 93 ? 19.467 4.226 29.838 1.00 21.10 93 ASP B C 1
ATOM 1537 O O . ASP B 1 93 ? 19.802 5.360 29.484 1.00 23.12 93 ASP B O 1
ATOM 1542 N N . ILE B 1 94 ? 18.259 3.967 30.322 1.00 18.30 94 ILE B N 1
ATOM 1543 C CA . ILE B 1 94 ? 17.311 5.040 30.526 1.00 20.00 94 ILE B CA 1
ATOM 1544 C C . ILE B 1 94 ? 17.783 5.867 31.730 1.00 22.34 94 ILE B C 1
ATOM 1545 O O . ILE B 1 94 ? 17.596 7.075 31.787 1.00 22.98 94 ILE B O 1
ATOM 1550 N N . PHE B 1 95 ? 18.374 5.196 32.711 1.00 23.98 95 PHE B N 1
ATOM 1551 C CA . PHE B 1 95 ? 18.842 5.870 33.907 1.00 25.48 95 PHE B CA 1
ATOM 1552 C C . PHE B 1 95 ? 19.957 6.831 33.529 1.00 26.36 95 PHE B C 1
ATOM 1553 O O . PHE B 1 95 ? 19.983 7.999 33.949 1.00 24.94 95 PHE B O 1
ATOM 1561 N N . GLN B 1 96 ? 20.883 6.313 32.736 1.00 27.06 96 GLN B N 1
ATOM 1562 C CA . GLN B 1 96 ? 22.001 7.108 32.298 1.00 29.33 96 GLN B CA 1
ATOM 1563 C C . GLN B 1 96 ? 21.611 8.222 31.343 1.00 28.15 96 GLN B C 1
ATOM 1564 O O . GLN B 1 96 ? 22.227 9.279 31.351 1.00 28.07 96 GLN B O 1
ATOM 1570 N N . ALA B 1 97 ? 20.572 8.012 30.547 1.00 27.04 97 ALA B N 1
ATOM 1571 C CA . ALA B 1 97 ? 20.118 9.087 29.660 1.00 27.03 97 ALA B CA 1
ATOM 1572 C C . ALA B 1 97 ? 19.438 10.217 30.482 1.00 26.63 97 ALA B C 1
ATOM 1573 O O . ALA B 1 97 ? 19.644 11.390 30.208 1.00 25.39 97 ALA B O 1
ATOM 1575 N N . VAL B 1 98 ? 18.638 9.864 31.488 1.00 28.01 98 VAL B N 1
ATOM 1576 C CA . VAL B 1 98 ? 17.970 10.888 32.293 1.00 29.58 98 VAL B CA 1
ATOM 1577 C C . VAL B 1 98 ? 19.030 11.623 33.095 1.00 30.78 98 VAL B C 1
ATOM 1578 O O . VAL B 1 98 ? 18.998 12.847 33.207 1.00 31.53 98 VAL B O 1
ATOM 1582 N N . GLU B 1 99 ? 19.971 10.850 33.628 1.00 32.07 99 GLU B N 1
ATOM 1583 C CA . GLU B 1 99 ? 21.093 11.355 34.412 1.00 32.50 99 GLU B CA 1
ATOM 1584 C C . GLU B 1 99 ? 21.742 12.540 33.670 1.00 31.09 99 GLU B C 1
ATOM 1585 O O . GLU B 1 99 ? 21.844 13.652 34.182 1.00 30.29 99 GLU B O 1
ATOM 1591 N N . ALA B 1 100 ? 22.186 12.282 32.449 1.00 29.95 100 ALA B N 1
ATOM 1592 C CA . ALA B 1 100 ? 22.816 13.296 31.634 1.00 28.68 100 ALA B CA 1
ATOM 1593 C C . ALA B 1 100 ? 21.862 14.459 31.334 1.00 29.10 100 ALA B C 1
ATOM 1594 O O . ALA B 1 100 ? 22.201 15.619 31.537 1.00 28.64 100 ALA B O 1
ATOM 1596 N N . ALA B 1 101 ? 20.666 14.149 30.852 1.00 30.10 101 ALA B N 1
ATOM 1597 C CA . ALA B 1 101 ? 19.695 15.188 30.532 1.00 31.22 101 ALA B CA 1
ATOM 1598 C C . ALA B 1 101 ? 19.532 16.169 31.695 1.00 32.34 101 ALA B C 1
ATOM 1599 O O . ALA B 1 101 ? 19.538 17.385 31.480 1.00 33.90 101 ALA B O 1
ATOM 1601 N N . ILE B 1 102 ? 19.377 15.651 32.915 1.00 32.68 102 ILE B N 1
ATOM 1602 C CA . ILE B 1 102 ? 19.229 16.507 34.093 1.00 32.74 102 ILE B CA 1
ATOM 1603 C C . ILE B 1 102 ? 20.550 17.256 34.325 1.00 34.94 102 ILE B C 1
ATOM 1604 O O . ILE B 1 102 ? 20.569 18.424 34.721 1.00 34.03 102 ILE B O 1
ATOM 1609 N N . GLN B 1 103 ? 21.656 16.569 34.057 1.00 37.78 103 GLN B N 1
ATOM 1610 C CA . GLN B 1 103 ? 22.987 17.146 34.195 1.00 40.32 103 GLN B CA 1
ATOM 1611 C C . GLN B 1 103 ? 23.123 18.397 33.324 1.00 41.74 103 GLN B C 1
ATOM 1612 O O . GLN B 1 103 ? 23.607 19.417 33.795 1.00 41.64 103 GLN B O 1
ATOM 1618 N N . GLN B 1 104 ? 22.699 18.323 32.057 1.00 43.34 104 GLN B N 1
ATOM 1619 C CA . GLN B 1 104 ? 22.800 19.465 31.149 1.00 43.78 104 GLN B CA 1
ATOM 1620 C C . GLN B 1 104 ? 22.059 20.699 31.581 1.00 44.73 104 GLN B C 1
ATOM 1621 O O . GLN B 1 104 ? 22.224 21.755 30.994 1.00 44.57 104 GLN B O 1
ATOM 1627 N N . GLN B 1 105 ? 21.243 20.567 32.618 1.00 46.90 105 GLN B N 1
ATOM 1628 C CA . GLN B 1 105 ? 20.543 21.712 33.162 1.00 48.85 105 GLN B CA 1
ATOM 1629 C C . GLN B 1 105 ? 21.614 22.570 33.859 1.00 49.95 105 GLN B C 1
ATOM 1630 O O . GLN B 1 105 ? 21.349 23.205 34.873 1.00 50.85 105 GLN B O 1
ATOM 1636 N N . LYS B 1 106 ? 22.839 22.534 33.327 1.00 50.85 106 LYS B N 1
ATOM 1637 C CA . LYS B 1 106 ? 23.956 23.352 33.813 1.00 50.44 106 LYS B CA 1
ATOM 1638 C C . LYS B 1 106 ? 23.904 24.508 32.794 1.00 50.35 106 LYS B C 1
ATOM 1639 O O . LYS B 1 106 ? 24.774 24.673 31.930 1.00 50.69 106 LYS B O 1
ATOM 1645 N N . ALA B 1 107 ? 22.820 25.270 32.894 1.00 49.45 107 ALA B N 1
ATOM 1646 C CA . ALA B 1 107 ? 22.545 26.382 32.009 1.00 48.61 107 ALA B CA 1
ATOM 1647 C C . ALA B 1 107 ? 21.628 27.381 32.715 1.00 48.75 107 ALA B C 1
ATOM 1648 O O . ALA B 1 107 ? 20.708 26.949 33.455 1.00 47.74 107 ALA B O 1
ATOM 1650 N N . THR C 2 2 ? 18.403 -8.301 -1.822 1.00 23.15 2 THR C N 1
ATOM 1651 C CA . THR C 2 2 ? 17.974 -6.875 -1.793 1.00 22.92 2 THR C CA 1
ATOM 1652 C C . THR C 2 2 ? 16.772 -6.662 -0.902 1.00 22.94 2 THR C C 1
ATOM 1653 O O . THR C 2 2 ? 16.863 -5.894 0.061 1.00 24.69 2 THR C O 1
ATOM 1657 N N . TRP C 2 3 ? 15.668 -7.353 -1.182 1.00 20.60 3 TRP C N 1
ATOM 1658 C CA . TRP C 2 3 ? 14.419 -7.117 -0.445 1.00 20.81 3 TRP C CA 1
ATOM 1659 C C . TRP C 2 3 ? 13.873 -8.101 0.595 1.00 22.17 3 TRP C C 1
ATOM 1660 O O . TRP C 2 3 ? 14.288 -9.251 0.665 1.00 21.39 3 TRP C O 1
ATOM 1671 N N . ILE C 2 4 ? 12.954 -7.619 1.436 1.00 22.28 4 ILE C N 1
ATOM 1672 C CA . ILE C 2 4 ? 12.267 -8.492 2.390 1.00 24.70 4 ILE C CA 1
ATOM 1673 C C . ILE C 2 4 ? 10.857 -7.938 2.563 1.00 24.94 4 ILE C C 1
ATOM 1674 O O . ILE C 2 4 ? 10.640 -6.743 2.444 1.00 25.11 4 ILE C O 1
ATOM 1679 N N . GLU C 2 5 ? 9.895 -8.822 2.785 1.00 26.70 5 GLU C N 1
ATOM 1680 C CA . GLU C 2 5 ? 8.522 -8.403 3.025 1.00 28.00 5 GLU C CA 1
ATOM 1681 C C . GLU C 2 5 ? 8.493 -7.994 4.486 1.00 27.25 5 GLU C C 1
ATOM 1682 O O . GLU C 2 5 ? 9.192 -8.584 5.304 1.00 27.25 5 GLU C O 1
ATOM 1688 N N . ASN C 2 6 ? 7.689 -6.985 4.807 1.00 27.32 6 ASN C N 1
ATOM 1689 C CA . ASN C 2 6 ? 7.581 -6.465 6.178 1.00 27.27 6 ASN C CA 1
ATOM 1690 C C . ASN C 2 6 ? 6.390 -7.062 6.952 1.00 28.28 6 ASN C C 1
ATOM 1691 O O . ASN C 2 6 ? 5.293 -6.538 6.913 1.00 28.50 6 ASN C O 1
ATOM 1696 N N . LYS C 2 7 ? 6.619 -8.157 7.667 1.00 30.07 7 LYS C N 1
ATOM 1697 C CA . LYS C 2 7 ? 5.545 -8.824 8.421 1.00 31.90 7 LYS C CA 1
ATOM 1698 C C . LYS C 2 7 ? 4.692 -7.860 9.271 1.00 31.73 7 LYS C C 1
ATOM 1699 O O . LYS C 2 7 ? 3.482 -8.049 9.417 1.00 31.73 7 LYS C O 1
ATOM 1705 N N . LEU C 2 8 ? 5.330 -6.820 9.804 1.00 30.26 8 LEU C N 1
ATOM 1706 C CA . LEU C 2 8 ? 4.679 -5.825 10.654 1.00 28.64 8 LEU C CA 1
ATOM 1707 C C . LEU C 2 8 ? 3.640 -4.997 9.897 1.00 28.00 8 LEU C C 1
ATOM 1708 O O . LEU C 2 8 ? 3.005 -4.116 10.452 1.00 28.14 8 LEU C O 1
ATOM 1729 N N . GLY C 2 10 ? 0.359 -3.776 8.474 1.00 29.04 10 GLY C N 1
ATOM 1730 C CA . GLY C 2 10 ? -1.063 -3.875 8.725 1.00 29.41 10 GLY C CA 1
ATOM 1731 C C . GLY C 2 10 ? -1.435 -4.340 10.118 1.00 31.66 10 GLY C C 1
ATOM 1732 O O . GLY C 2 10 ? -2.582 -4.714 10.345 1.00 30.69 10 GLY C O 1
ATOM 1733 N N . MET C 2 11 ? -0.489 -4.322 11.058 1.00 34.01 11 MET C N 1
ATOM 1734 C CA . MET C 2 11 ? -0.784 -4.751 12.430 1.00 37.26 11 MET C CA 1
ATOM 1735 C C . MET C 2 11 ? -0.941 -3.569 13.417 1.00 39.59 11 MET C C 1
ATOM 1736 O O . MET C 2 11 ? -2.084 -3.090 13.675 1.00 40.79 11 MET C O 1
ATOM 1741 N N . THR D 2 2 ? 19.911 0.466 42.421 1.00 9.57 2 THR D N 1
ATOM 1742 C CA . THR D 2 2 ? 18.647 1.085 41.892 1.00 12.68 2 THR D CA 1
ATOM 1743 C C . THR D 2 2 ? 18.389 2.613 41.942 1.00 16.18 2 THR D C 1
ATOM 1744 O O . THR D 2 2 ? 18.669 3.285 40.940 1.00 17.02 2 THR D O 1
ATOM 1748 N N . TRP D 2 3 ? 17.886 3.165 43.065 1.00 19.37 3 TRP D N 1
ATOM 1749 C CA . TRP D 2 3 ? 17.484 4.609 43.156 1.00 21.10 3 TRP D CA 1
ATOM 1750 C C . TRP D 2 3 ? 18.413 5.723 43.588 1.00 23.15 3 TRP D C 1
ATOM 1751 O O . TRP D 2 3 ? 19.405 5.487 44.269 1.00 22.85 3 TRP D O 1
ATOM 1762 N N . ILE D 2 4 ? 17.999 6.949 43.219 1.00 25.37 4 ILE D N 1
ATOM 1763 C CA . ILE D 2 4 ? 18.655 8.232 43.555 1.00 27.75 4 ILE D CA 1
ATOM 1764 C C . ILE D 2 4 ? 17.584 9.324 43.708 1.00 28.84 4 ILE D C 1
ATOM 1765 O O . ILE D 2 4 ? 16.654 9.411 42.916 1.00 28.74 4 ILE D O 1
ATOM 1770 N N . GLU D 2 5 ? 17.697 10.151 44.735 1.00 31.76 5 GLU D N 1
ATOM 1771 C CA . GLU D 2 5 ? 16.716 11.216 44.907 1.00 34.42 5 GLU D CA 1
ATOM 1772 C C . GLU D 2 5 ? 17.179 12.301 43.956 1.00 34.60 5 GLU D C 1
ATOM 1773 O O . GLU D 2 5 ? 18.369 12.609 43.908 1.00 33.88 5 GLU D O 1
ATOM 1779 N N . ASN D 2 6 ? 16.223 12.831 43.187 1.00 35.33 6 ASN D N 1
ATOM 1780 C CA . ASN D 2 6 ? 16.412 13.863 42.162 1.00 35.34 6 ASN D CA 1
ATOM 1781 C C . ASN D 2 6 ? 16.577 15.283 42.690 1.00 36.99 6 ASN D C 1
ATOM 1782 O O . ASN D 2 6 ? 15.600 15.963 42.980 1.00 37.45 6 ASN D O 1
ATOM 1787 N N . LYS D 2 7 ? 17.817 15.741 42.777 1.00 38.10 7 LYS D N 1
ATOM 1788 C CA . LYS D 2 7 ? 18.109 17.074 43.291 1.00 39.66 7 LYS D CA 1
ATOM 1789 C C . LYS D 2 7 ? 17.575 18.265 42.499 1.00 38.78 7 LYS D C 1
ATOM 1790 O O . LYS D 2 7 ? 17.539 19.365 43.031 1.00 39.04 7 LYS D O 1
ATOM 1796 N N . LEU D 2 8 ? 17.173 18.041 41.251 1.00 38.33 8 LEU D N 1
ATOM 1797 C CA . LEU D 2 8 ? 16.624 19.085 40.370 1.00 38.45 8 LEU D CA 1
ATOM 1798 C C . LEU D 2 8 ? 15.146 19.272 40.708 1.00 38.46 8 LEU D C 1
ATOM 1799 O O . LEU D 2 8 ? 14.391 19.904 39.977 1.00 39.13 8 LEU D O 1
#

Radius of gyration: 19.29 Å; Cα contacts (8 Å, |Δi|>4): 524; chains: 4; bounding box: 32×37×54 Å

Organism: Mus musculus (NCBI:txid10090)

CATH classification: 2.30.29.30